Protein 6JZB (pdb70)

Organism: Streptococcus pneumoniae (NCBI:txid1313)

Sequence (251 aa):
SSRNPNAPRQGDDLQYRVNLTFEEAIFGTEKEVKYHREAGCRTCNGSGAKPGTSPVTCGRCHGAGVINVDTQTPLGMMRRQVTCDVCHGRGKEIKYPCTTCHGTGHEKQAHSVHVKIPAGVETGQQIRLAGQGEAGFNGGPYGDLYVVVSVEASDKFEREGTTIFYNLNLNFVQAALGDTVDIPTVHGDVELVIPEGTQTGKKFRLRSKGAPSLRGGAVGDQYVTVNVVTPTGLNDRQKVALKEFAAAGDL

Structure (mmCIF, N/CA/C/O backbone):
data_6JZB
#
_entry.id   6JZB
#
_cell.length_a   47.584
_cell.length_b   104.242
_cell.length_c   234.622
_cell.angle_alpha   90.00
_cell.angle_beta   90.00
_cell.angle_gamma   90.00
#
_symmetry.space_group_name_H-M   'I 21 21 21'
#
loop_
_entity.id
_entity.type
_entity.pdbx_description
1 polymer 'Chaperone protein DnaJ'
2 non-polymer 'ZINC ION'
#
loop_
_atom_site.group_PDB
_atom_site.id
_atom_site.type_symbol
_atom_site.label_atom_id
_atom_site.label_alt_id
_atom_site.label_comp_id
_atom_site.label_asym_id
_atom_site.label_entity_id
_atom_site.label_seq_id
_atom_site.pdbx_PDB_ins_code
_atom_site.Cartn_x
_atom_site.Cartn_y
_atom_site.Cartn_z
_atom_site.occupancy
_atom_site.B_iso_or_equiv
_atom_site.auth_seq_id
_atom_site.auth_comp_id
_atom_site.auth_asym_id
_atom_site.auth_atom_id
_atom_site.pdbx_PDB_model_num
ATOM 1 N N . SER A 1 115 ? 36.749 54.335 -58.847 1.00 112.98 108 SER A N 1
ATOM 2 C CA . SER A 1 115 ? 37.707 54.842 -59.826 1.00 116.72 108 SER A CA 1
ATOM 3 C C . SER A 1 115 ? 37.981 53.854 -61.000 1.00 118.61 108 SER A C 1
ATOM 4 O O . SER A 1 115 ? 39.095 53.823 -61.545 1.00 117.95 108 SER A O 1
ATOM 7 N N . SER A 1 116 ? 36.969 53.069 -61.392 1.00 113.32 109 SER A N 1
ATOM 8 C CA . SER A 1 116 ? 37.131 52.036 -62.413 1.00 114.80 109 SER A CA 1
ATOM 9 C C . SER A 1 116 ? 35.819 51.823 -63.148 1.00 116.16 109 SER A C 1
ATOM 10 O O . SER A 1 116 ? 34.755 51.778 -62.525 1.00 115.23 109 SER A O 1
ATOM 13 N N . ARG A 1 117 ? 35.911 51.631 -64.471 1.00 114.10 110 ARG A N 1
ATOM 14 C CA . ARG A 1 117 ? 34.720 51.687 -65.315 1.00 115.07 110 ARG A CA 1
ATOM 15 C C . ARG A 1 117 ? 33.897 50.401 -65.270 1.00 117.62 110 ARG A C 1
ATOM 16 O O . ARG A 1 117 ? 32.680 50.448 -65.484 1.00 115.80 110 ARG A O 1
ATOM 24 N N . ASN A 1 118 ? 34.533 49.262 -64.982 1.00 118.03 111 ASN A N 1
ATOM 25 C CA . ASN A 1 118 ? 33.874 47.962 -64.947 1.00 120.44 111 ASN A CA 1
ATOM 26 C C . ASN A 1 118 ? 32.846 47.925 -63.817 1.00 123.49 111 ASN A C 1
ATOM 27 O O . ASN A 1 118 ? 33.227 47.774 -62.648 1.00 123.05 111 ASN A O 1
ATOM 32 N N . PRO A 1 119 ? 31.543 48.062 -64.103 1.00 124.75 112 PRO A N 1
ATOM 33 C CA . PRO A 1 119 ? 30.558 48.105 -63.002 1.00 128.21 112 PRO A CA 1
ATOM 34 C C . PRO A 1 119 ? 30.624 46.916 -62.048 1.00 127.12 112 PRO A C 1
ATOM 35 O O . PRO A 1 119 ? 30.337 47.089 -60.854 1.00 128.16 112 PRO A O 1
ATOM 39 N N . ASN A 1 120 ? 30.976 45.716 -62.524 1.00 124.29 113 ASN A N 1
ATOM 40 C CA . ASN A 1 120 ? 31.129 44.554 -61.652 1.00 122.72 113 ASN A CA 1
ATOM 41 C C . ASN A 1 120 ? 32.593 44.292 -61.289 1.00 122.43 113 ASN A C 1
ATOM 42 O O . ASN A 1 120 ? 32.991 43.138 -61.074 1.00 120.07 113 ASN A O 1
ATOM 47 N N . ALA A 1 121 ? 33.401 45.354 -61.204 1.00 121.44 114 ALA A N 1
ATOM 48 C CA . ALA A 1 121 ? 34.751 45.257 -60.669 1.00 117.57 114 ALA A CA 1
ATOM 49 C C . ALA A 1 121 ? 34.725 44.977 -59.166 1.00 111.64 114 ALA A C 1
ATOM 50 O O . ALA A 1 121 ? 33.759 45.311 -58.474 1.00 108.71 114 ALA A O 1
ATOM 52 N N . PRO A 1 122 ? 35.786 44.375 -58.641 1.00 107.86 115 PRO A N 1
ATOM 53 C CA . PRO A 1 122 ? 35.863 44.120 -57.205 1.00 110.71 115 PRO A CA 1
ATOM 54 C C . PRO A 1 122 ? 36.130 45.399 -56.417 1.00 111.10 115 PRO A C 1
ATOM 55 O O . PRO A 1 122 ? 36.815 46.320 -56.871 1.00 112.50 115 PRO A O 1
ATOM 59 N N . ARG A 1 123 ? 35.562 45.440 -55.217 1.00 106.25 116 ARG A N 1
ATOM 60 C CA . ARG A 1 123 ? 35.520 46.650 -54.413 1.00 105.46 116 ARG A CA 1
ATOM 61 C C . ARG A 1 123 ? 35.471 46.242 -52.945 1.00 102.36 116 ARG A C 1
ATOM 62 O O . ARG A 1 123 ? 34.800 45.267 -52.589 1.00 97.66 116 ARG A O 1
ATOM 70 N N . GLN A 1 124 ? 36.182 46.991 -52.098 1.00 101.01 117 GLN A N 1
ATOM 71 C CA . GLN A 1 124 ? 36.317 46.618 -50.700 1.00 97.23 117 GLN A CA 1
ATOM 72 C C . GLN A 1 124 ? 35.033 46.932 -49.938 1.00 91.91 117 GLN A C 1
ATOM 73 O O . GLN A 1 124 ? 34.272 47.841 -50.289 1.00 89.34 117 GLN A O 1
ATOM 79 N N . GLY A 1 125 ? 34.762 46.109 -48.928 1.00 90.34 118 GLY A N 1
ATOM 80 C CA . GLY A 1 125 ? 33.625 46.348 -48.057 1.00 94.08 118 GLY A CA 1
ATOM 81 C C . GLY A 1 125 ? 33.777 47.581 -47.172 1.00 89.50 118 GLY A C 1
ATOM 82 O O . GLY A 1 125 ? 34.863 48.141 -46.993 1.00 89.05 118 GLY A O 1
ATOM 83 N N . ASP A 1 126 ? 32.638 48.014 -46.629 1.00 86.50 119 ASP A N 1
ATOM 84 C CA . ASP A 1 126 ? 32.600 49.145 -45.703 1.00 91.85 119 ASP A CA 1
ATOM 85 C C . ASP A 1 126 ? 33.472 48.871 -44.463 1.00 90.97 119 ASP A C 1
ATOM 86 O O . ASP A 1 126 ? 33.597 47.737 -43.988 1.00 86.90 119 ASP A O 1
ATOM 91 N N . ASP A 1 127 ? 34.092 49.925 -43.935 1.00 91.31 120 ASP A N 1
ATOM 92 C CA . ASP A 1 127 ? 34.790 49.817 -42.662 1.00 87.70 120 ASP A CA 1
ATOM 93 C C . ASP A 1 127 ? 33.765 49.880 -41.507 1.00 83.74 120 ASP A C 1
ATOM 94 O O . ASP A 1 127 ? 32.612 50.289 -41.689 1.00 77.38 120 ASP A O 1
ATOM 99 N N . LEU A 1 128 ? 34.167 49.415 -40.319 1.00 84.66 121 LEU A N 1
ATOM 100 C CA . LEU A 1 128 ? 33.319 49.592 -39.134 1.00 87.94 121 LEU A CA 1
ATOM 101 C C . LEU A 1 128 ? 34.073 50.282 -37.984 1.00 81.13 121 LEU A C 1
ATOM 102 O O . LEU A 1 128 ? 35.310 50.218 -37.871 1.00 71.13 121 LEU A O 1
ATOM 107 N N . GLN A 1 129 ? 33.292 50.948 -37.131 1.00 84.12 122 GLN A N 1
ATOM 108 C CA . GLN A 1 129 ? 33.786 51.609 -35.919 1.00 86.28 122 GLN A CA 1
ATOM 109 C C . GLN A 1 129 ? 33.082 51.098 -34.668 1.00 86.22 122 GLN A C 1
ATOM 110 O O . GLN A 1 129 ? 31.843 51.161 -34.580 1.00 84.88 122 GLN A O 1
ATOM 116 N N . TYR A 1 130 ? 33.884 50.649 -33.686 1.00 83.25 123 TYR A N 1
ATOM 117 C CA . TYR A 1 130 ? 33.418 50.366 -32.317 1.00 85.01 123 TYR A CA 1
ATOM 118 C C . TYR A 1 130 ? 34.107 51.308 -31.332 1.00 80.90 123 TYR A C 1
ATOM 119 O O . TYR A 1 130 ? 35.351 51.356 -31.286 1.00 74.69 123 TYR A O 1
ATOM 128 N N . ARG A 1 131 ? 33.297 52.045 -30.551 1.00 81.19 124 ARG A N 1
ATOM 129 C CA . ARG A 1 131 ? 33.763 52.826 -29.388 1.00 83.05 124 ARG A CA 1
ATOM 130 C C . ARG A 1 131 ? 33.717 51.930 -28.157 1.00 80.12 124 ARG A C 1
ATOM 131 O O . ARG A 1 131 ? 32.637 51.551 -27.681 1.00 81.00 124 ARG A O 1
ATOM 139 N N . VAL A 1 132 ? 34.886 51.598 -27.643 1.00 74.49 125 VAL A N 1
ATOM 140 C CA . VAL A 1 132 ? 35.011 50.726 -26.473 1.00 83.92 125 VAL A CA 1
ATOM 141 C C . VAL A 1 132 ? 35.335 51.542 -25.201 1.00 75.95 125 VAL A C 1
ATOM 142 O O . VAL A 1 132 ? 36.310 52.306 -25.175 1.00 70.69 125 VAL A O 1
ATOM 146 N N . ASN A 1 133 ? 34.510 51.389 -24.151 1.00 76.32 126 ASN A N 1
ATOM 147 C CA . ASN A 1 133 ? 34.666 52.145 -22.903 1.00 78.55 126 ASN A CA 1
ATOM 148 C C . ASN A 1 133 ? 35.662 51.475 -21.968 1.00 74.25 126 ASN A C 1
ATOM 149 O O . ASN A 1 133 ? 35.485 50.312 -21.608 1.00 73.81 126 ASN A O 1
ATOM 154 N N . LEU A 1 134 ? 36.688 52.215 -21.558 1.00 70.85 127 LEU A N 1
ATOM 155 C CA . LEU A 1 134 ? 37.667 51.719 -20.597 1.00 73.43 127 LEU A CA 1
ATOM 156 C C . LEU A 1 134 ? 37.633 52.476 -19.268 1.00 70.76 127 LEU A C 1
ATOM 157 O O . LEU A 1 134 ? 37.306 53.666 -19.194 1.00 69.98 127 LEU A O 1
ATOM 162 N N . THR A 1 135 ? 38.012 51.782 -18.212 1.00 75.60 128 THR A N 1
ATOM 163 C CA . THR A 1 135 ? 38.298 52.496 -16.980 1.00 74.00 128 THR A CA 1
ATOM 164 C C . THR A 1 135 ? 39.649 53.189 -17.082 1.00 72.39 128 THR A C 1
ATOM 165 O O . THR A 1 135 ? 40.491 52.857 -17.940 1.00 71.59 128 THR A O 1
ATOM 169 N N . PHE A 1 136 ? 39.835 54.164 -16.176 1.00 70.41 129 PHE A N 1
ATOM 170 C CA . PHE A 1 136 ? 41.080 54.924 -16.109 1.00 69.38 129 PHE A CA 1
ATOM 171 C C . PHE A 1 136 ? 42.278 53.994 -16.134 1.00 70.41 129 PHE A C 1
ATOM 172 O O . PHE A 1 136 ? 43.236 54.205 -16.886 1.00 67.69 129 PHE A O 1
ATOM 180 N N . GLU A 1 137 ? 42.207 52.923 -15.355 1.00 69.40 130 GLU A N 1
ATOM 181 C CA . GLU A 1 137 ? 43.355 52.048 -15.217 1.00 74.91 130 GLU A CA 1
ATOM 182 C C . GLU A 1 137 ? 43.475 51.079 -16.391 1.00 73.85 130 GLU A C 1
ATOM 183 O O . GLU A 1 137 ? 44.580 50.844 -16.907 1.00 72.24 130 GLU A O 1
ATOM 189 N N . GLU A 1 138 ? 42.355 50.516 -16.832 1.00 73.95 131 GLU A N 1
ATOM 190 C CA . GLU A 1 138 ? 42.385 49.670 -18.013 1.00 74.07 131 GLU A CA 1
ATOM 191 C C . GLU A 1 138 ? 43.190 50.325 -19.109 1.00 74.67 131 GLU A C 1
ATOM 192 O O . GLU A 1 138 ? 44.032 49.685 -19.749 1.00 69.83 131 GLU A O 1
ATOM 198 N N . ALA A 1 139 ? 42.972 51.621 -19.308 1.00 74.80 132 ALA A N 1
ATOM 199 C CA . ALA A 1 139 ? 43.739 52.338 -20.318 1.00 74.59 132 ALA A CA 1
ATOM 200 C C . ALA A 1 139 ? 45.205 52.437 -19.922 1.00 76.42 132 ALA A C 1
ATOM 201 O O . ALA A 1 139 ? 46.086 52.244 -20.784 1.00 75.91 132 ALA A O 1
ATOM 203 N N . ILE A 1 140 ? 45.491 52.725 -18.625 1.00 68.29 133 ILE A N 1
ATOM 204 C CA . ILE A 1 140 ? 46.890 52.870 -18.206 1.00 73.37 133 ILE A CA 1
ATOM 205 C C . ILE A 1 140 ? 47.636 51.591 -18.523 1.00 73.20 133 ILE A C 1
ATOM 206 O O . ILE A 1 140 ? 48.728 51.609 -19.097 1.00 67.56 133 ILE A O 1
ATOM 211 N N . PHE A 1 141 ? 47.079 50.463 -18.098 1.00 72.53 134 PHE A N 1
ATOM 212 C CA . PHE A 1 141 ? 47.706 49.184 -18.350 1.00 75.33 134 PHE A CA 1
ATOM 213 C C . PHE A 1 141 ? 47.215 48.614 -19.685 1.00 85.67 134 PHE A C 1
ATOM 214 O O . PHE A 1 141 ? 46.479 49.248 -20.464 1.00 86.80 134 PHE A O 1
ATOM 222 N N . GLY A 1 142 ? 47.633 47.400 -19.972 1.00 86.20 135 GLY A N 1
ATOM 223 C CA . GLY A 1 142 ? 47.039 46.697 -21.079 1.00 91.31 135 GLY A CA 1
ATOM 224 C C . GLY A 1 142 ? 45.642 46.246 -20.704 1.00 87.00 135 GLY A C 1
ATOM 225 O O . GLY A 1 142 ? 45.127 46.534 -19.622 1.00 84.28 135 GLY A O 1
ATOM 226 N N . THR A 1 143 ? 45.014 45.553 -21.656 1.00 86.60 136 THR A N 1
ATOM 227 C CA . THR A 1 143 ? 43.789 44.808 -21.415 1.00 86.28 136 THR A CA 1
ATOM 228 C C . THR A 1 143 ? 43.366 44.109 -22.704 1.00 89.72 136 THR A C 1
ATOM 229 O O . THR A 1 143 ? 44.041 44.225 -23.735 1.00 89.3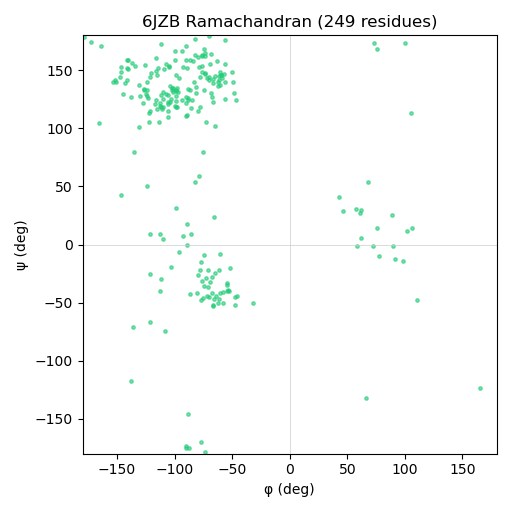1 136 THR A O 1
ATOM 233 N N . GLU A 1 144 ? 42.268 43.360 -22.644 1.00 85.97 137 GLU A N 1
ATOM 234 C CA . GLU A 1 144 ? 41.784 42.615 -23.790 1.00 89.91 137 GLU A CA 1
ATOM 235 C C . GLU A 1 144 ? 40.276 42.581 -23.696 1.00 91.45 137 GLU A C 1
ATOM 236 O O . GLU A 1 144 ? 39.736 42.518 -22.584 1.00 84.04 137 GLU A O 1
ATOM 242 N N . LYS A 1 145 ? 39.601 42.651 -24.857 1.00 89.08 138 LYS A N 1
ATOM 243 C CA . LYS A 1 145 ? 38.156 42.482 -24.884 1.00 91.95 138 LYS A CA 1
ATOM 244 C C . LYS A 1 145 ? 37.733 41.663 -26.104 1.00 94.96 138 LYS A C 1
ATOM 245 O O . LYS A 1 145 ? 38.423 41.616 -27.133 1.00 94.93 138 LYS A O 1
ATOM 251 N N . GLU A 1 146 ? 36.611 40.959 -25.929 1.00 95.83 139 GLU A N 1
ATOM 252 C CA . GLU A 1 146 ? 35.853 40.362 -27.015 1.00 94.88 139 GLU A CA 1
ATOM 253 C C . GLU A 1 146 ? 34.726 41.325 -27.346 1.00 96.90 139 GLU A C 1
ATOM 254 O O . GLU A 1 146 ? 33.997 41.790 -26.462 1.00 95.10 139 GLU A O 1
ATOM 260 N N . VAL A 1 147 ? 34.584 41.609 -28.621 1.00 98.63 140 VAL A N 1
ATOM 261 C CA . VAL A 1 147 ? 33.617 42.570 -29.103 1.00 94.83 140 VAL A CA 1
ATOM 262 C C . VAL A 1 147 ? 32.584 41.792 -29.896 1.00 92.09 140 VAL A C 1
ATOM 263 O O . VAL A 1 147 ? 32.928 41.135 -30.882 1.00 90.72 140 VAL A O 1
ATOM 267 N N . LYS A 1 148 ? 31.336 41.846 -29.462 1.00 92.47 141 LYS A N 1
ATOM 268 C CA . LYS A 1 148 ? 30.249 41.175 -30.153 1.00 92.28 141 LYS A CA 1
ATOM 269 C C . LYS A 1 148 ? 29.495 42.217 -30.965 1.00 90.89 141 LYS A C 1
ATOM 270 O O . LYS A 1 148 ? 29.230 43.314 -30.464 1.00 93.23 141 LYS A O 1
ATOM 276 N N . TYR A 1 149 ? 29.188 41.884 -32.222 1.00 90.23 142 TYR A N 1
ATOM 277 C CA . TYR A 1 149 ? 28.365 42.736 -33.081 1.00 93.88 142 TYR A CA 1
ATOM 278 C C . TYR A 1 149 ? 27.863 41.952 -34.290 1.00 95.07 142 TYR A C 1
ATOM 279 O O . TYR A 1 149 ? 28.327 40.846 -34.588 1.00 92.02 142 TYR A O 1
ATOM 288 N N . HIS A 1 150 ? 26.951 42.600 -35.024 1.00 97.93 143 HIS A N 1
ATOM 289 C CA . HIS A 1 150 ? 26.392 42.101 -36.285 1.00 99.52 143 HIS A CA 1
ATOM 290 C C . HIS A 1 150 ? 26.974 42.858 -37.479 1.00 97.38 143 HIS A C 1
ATOM 291 O O . HIS A 1 150 ? 26.632 44.024 -37.708 1.00 102.47 143 HIS A O 1
ATOM 298 N N . ARG A 1 151 ? 27.808 42.184 -38.261 1.00 93.69 144 ARG A N 1
ATOM 299 C CA . ARG A 1 151 ? 28.268 42.700 -39.544 1.00 93.17 144 ARG A CA 1
ATOM 300 C C . ARG A 1 151 ? 27.484 42.083 -40.708 1.00 102.79 144 ARG A C 1
ATOM 301 O O . ARG A 1 151 ? 26.768 41.084 -40.569 1.00 102.05 144 ARG A O 1
ATOM 309 N N . GLU A 1 152 ? 27.646 42.689 -41.881 1.00 100.79 145 GLU A N 1
ATOM 310 C CA . GLU A 1 152 ? 27.238 42.061 -43.127 1.00 96.44 145 GLU A CA 1
ATOM 311 C C . GLU A 1 152 ? 28.442 41.279 -43.637 1.00 96.19 145 GLU A C 1
ATOM 312 O O . GLU A 1 152 ? 29.518 41.854 -43.826 1.00 93.42 145 GLU A O 1
ATOM 318 N N . ALA A 1 153 ? 28.282 39.967 -43.830 1.00 98.50 146 ALA A N 1
ATOM 319 C CA . ALA A 1 153 ? 29.437 39.111 -44.053 1.00 99.06 146 ALA A CA 1
ATOM 320 C C . ALA A 1 153 ? 29.449 38.326 -45.359 1.00 101.17 146 ALA A C 1
ATOM 321 O O . ALA A 1 153 ? 30.535 37.936 -45.809 1.00 101.41 146 ALA A O 1
ATOM 323 N N . GLY A 1 154 ? 28.314 38.028 -45.959 1.00 99.12 147 GLY A N 1
ATOM 324 C CA . GLY A 1 154 ? 28.421 37.171 -47.129 1.00 104.22 147 GLY A CA 1
ATOM 325 C C . GLY A 1 154 ? 27.977 35.740 -46.929 1.00 104.76 147 GLY A C 1
ATOM 326 O O . GLY A 1 154 ? 28.791 34.879 -46.573 1.00 101.06 147 GLY A O 1
ATOM 327 N N . CYS A 1 155 ? 26.883 35.375 -47.592 1.00 107.77 148 CYS A N 1
ATOM 328 C CA . CYS A 1 155 ? 26.060 34.256 -47.131 1.00 104.12 148 CYS A CA 1
ATOM 329 C C . CYS A 1 155 ? 26.858 32.962 -47.003 1.00 103.07 148 CYS A C 1
ATOM 330 O O . CYS A 1 155 ? 27.511 32.529 -47.951 1.00 102.71 148 CYS A O 1
ATOM 333 N N . ARG A 1 156 ? 26.822 32.339 -45.821 1.00 108.26 149 ARG A N 1
ATOM 334 C CA . ARG A 1 156 ? 27.304 30.968 -45.762 1.00 109.63 149 ARG A CA 1
ATOM 335 C C . ARG A 1 156 ? 26.244 30.026 -46.319 1.00 104.83 149 ARG A C 1
ATOM 336 O O . ARG A 1 156 ? 26.581 28.938 -46.803 1.00 97.94 149 ARG A O 1
ATOM 344 N N . THR A 1 157 ? 24.983 30.476 -46.325 1.00 103.03 150 THR A N 1
ATOM 345 C CA . THR A 1 157 ? 23.884 29.632 -46.769 1.00 104.68 150 THR A CA 1
ATOM 346 C C . THR A 1 157 ? 23.946 29.431 -48.277 1.00 110.15 150 THR A C 1
ATOM 347 O O . THR A 1 157 ? 23.492 28.394 -48.773 1.00 111.45 150 THR A O 1
ATOM 351 N N . CYS A 1 158 ? 24.356 30.470 -49.024 1.00 110.89 151 CYS A N 1
ATOM 352 C CA . CYS A 1 158 ? 24.565 30.409 -50.472 1.00 103.95 151 CYS A CA 1
ATOM 353 C C . CYS A 1 158 ? 26.017 30.487 -50.976 1.00 103.37 151 CYS A C 1
ATOM 354 O O . CYS A 1 158 ? 26.200 30.587 -52.189 1.00 105.65 151 CYS A O 1
ATOM 357 N N . ASN A 1 159 ? 27.049 30.516 -50.116 1.00 106.18 152 ASN A N 1
ATOM 358 C CA . ASN A 1 159 ? 28.424 30.651 -50.562 1.00 104.43 152 ASN A CA 1
ATOM 359 C C . ASN A 1 159 ? 28.750 31.931 -51.333 1.00 107.85 152 ASN A C 1
ATOM 360 O O . ASN A 1 159 ? 29.682 31.971 -52.130 1.00 104.29 152 ASN A O 1
ATOM 365 N N . GLY A 1 160 ? 27.999 32.984 -51.061 1.00 105.04 153 GLY A N 1
ATOM 366 C CA . GLY A 1 160 ? 28.226 34.275 -51.670 1.00 104.26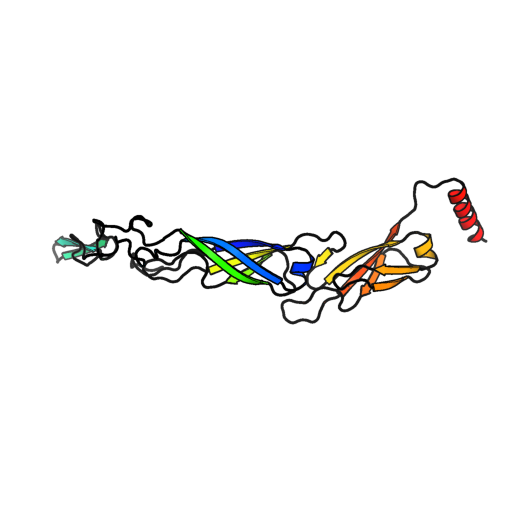 153 GLY A CA 1
ATOM 367 C C . GLY A 1 160 ? 27.523 34.655 -52.949 1.00 107.80 153 GLY A C 1
ATOM 368 O O . GLY A 1 160 ? 27.499 35.822 -53.306 1.00 110.77 153 GLY A O 1
ATOM 369 N N . SER A 1 161 ? 26.907 33.698 -53.613 1.00 110.99 154 SER A N 1
ATOM 370 C CA . SER A 1 161 ? 26.156 33.964 -54.835 1.00 104.63 154 SER A CA 1
ATOM 371 C C . SER A 1 161 ? 24.740 33.809 -54.377 1.00 106.49 154 SER A C 1
ATOM 372 O O . SER A 1 161 ? 24.396 32.772 -53.824 1.00 113.74 154 SER A O 1
ATOM 375 N N . GLY A 1 162 ? 23.881 34.774 -54.664 1.00 99.53 155 GLY A N 1
ATOM 376 C CA . GLY A 1 162 ? 22.549 34.700 -54.103 1.00 109.02 155 GLY A CA 1
ATOM 377 C C . GLY A 1 162 ? 21.612 33.762 -54.795 1.00 114.27 155 GLY A C 1
ATOM 378 O O . GLY A 1 162 ? 20.534 34.151 -55.190 1.00 121.58 155 GLY A O 1
ATOM 379 N N . ALA A 1 163 ? 21.982 32.491 -54.850 1.00 119.03 156 ALA A N 1
ATOM 380 C CA . ALA A 1 163 ? 21.132 31.512 -55.500 1.00 129.12 156 ALA A CA 1
ATOM 381 C C . ALA A 1 163 ? 20.813 30.333 -54.619 1.00 125.09 156 ALA A C 1
ATOM 382 O O . ALA A 1 163 ? 21.697 29.759 -54.020 1.00 118.10 156 ALA A O 1
ATOM 384 N N . LYS A 1 164 ? 19.552 29.946 -54.571 1.00 127.56 157 LYS A N 1
ATOM 385 C CA . LYS A 1 164 ? 19.163 28.814 -53.735 1.00 123.97 157 LYS A CA 1
ATOM 386 C C . LYS A 1 164 ? 20.123 27.679 -53.970 1.00 122.24 157 LYS A C 1
ATOM 387 O O . LYS A 1 164 ? 20.314 27.255 -55.096 1.00 126.70 157 LYS A O 1
ATOM 393 N N . PRO A 1 165 ? 20.741 27.180 -52.914 1.00 120.09 158 PRO A N 1
ATOM 394 C CA . PRO A 1 165 ? 21.739 26.137 -53.157 1.00 119.62 158 PRO A CA 1
ATOM 395 C C . PRO A 1 165 ? 21.145 25.067 -54.046 1.00 119.16 158 PRO A C 1
ATOM 396 O O . PRO A 1 165 ? 19.939 24.806 -54.012 1.00 118.27 158 PRO A O 1
ATOM 400 N N . GLY A 1 166 ? 22.000 24.462 -54.857 1.00 121.86 159 GLY A N 1
ATOM 401 C CA . GLY A 1 166 ? 21.499 23.598 -55.900 1.00 125.40 159 GLY A CA 1
ATOM 402 C C . GLY A 1 166 ? 20.831 24.302 -57.068 1.00 129.98 159 GLY A C 1
ATOM 403 O O . GLY A 1 166 ? 20.374 23.621 -57.987 1.00 134.08 159 GLY A O 1
ATOM 404 N N . THR A 1 167 ? 20.725 25.625 -57.062 1.00 130.42 160 THR A N 1
ATOM 405 C CA . THR A 1 167 ? 20.582 26.381 -58.299 1.00 138.68 160 THR A CA 1
ATOM 406 C C . THR A 1 167 ? 21.862 27.197 -58.527 1.00 146.42 160 THR A C 1
ATOM 407 O O . THR A 1 167 ? 22.763 27.201 -57.681 1.00 137.50 160 THR A O 1
ATOM 411 N N . SER A 1 168 ? 21.969 27.841 -59.699 1.00 157.81 161 SER A N 1
ATOM 412 C CA . SER A 1 168 ? 23.197 28.510 -60.161 1.00 155.24 161 SER A CA 1
ATOM 413 C C . SER A 1 168 ? 22.955 29.799 -60.931 1.00 168.36 161 SER A C 1
ATOM 414 O O . SER A 1 168 ? 22.144 29.800 -61.859 1.00 176.65 161 SER A O 1
ATOM 417 N N . PRO A 1 169 ? 23.754 30.848 -60.695 1.00 165.92 162 PRO A N 1
ATOM 418 C CA . PRO A 1 169 ? 23.808 31.942 -61.672 1.00 164.43 162 PRO A CA 1
ATOM 419 C C . PRO A 1 169 ? 24.018 31.381 -63.062 1.00 159.95 162 PRO A C 1
ATOM 420 O O . PRO A 1 169 ? 24.714 30.384 -63.255 1.00 155.22 162 PRO A O 1
ATOM 424 N N . VAL A 1 170 ? 23.325 31.977 -64.027 1.00 158.14 163 VAL A N 1
ATOM 425 C CA . VAL A 1 170 ? 23.361 31.495 -65.403 1.00 148.75 163 VAL A CA 1
ATOM 426 C C . VAL A 1 170 ? 23.540 32.669 -66.348 1.00 143.21 163 VAL A C 1
ATOM 427 O O . VAL A 1 170 ? 23.147 33.799 -66.042 1.00 141.72 163 VAL A O 1
ATOM 431 N N . THR A 1 171 ? 24.127 32.378 -67.513 1.00 138.24 164 THR A N 1
ATOM 432 C CA . THR A 1 171 ? 24.382 33.403 -68.516 1.00 134.59 164 THR A CA 1
ATOM 433 C C . THR A 1 171 ? 23.101 34.130 -68.907 1.00 133.38 164 THR A C 1
ATOM 434 O O . THR A 1 171 ? 22.039 33.525 -69.095 1.00 131.38 164 THR A O 1
ATOM 438 N N . CYS A 1 172 ? 23.243 35.443 -69.070 1.00 131.04 165 CYS A N 1
ATOM 439 C CA . CYS A 1 172 ? 22.119 36.360 -69.188 1.00 133.40 165 CYS A CA 1
ATOM 440 C C . CYS A 1 172 ? 21.316 36.142 -70.475 1.00 134.55 165 CYS A C 1
ATOM 441 O O . CYS A 1 172 ? 21.877 35.894 -71.548 1.00 130.80 165 CYS A O 1
ATOM 444 N N . GLY A 1 173 ? 19.988 36.281 -70.364 1.00 136.06 166 GLY A N 1
ATOM 445 C CA . GLY A 1 173 ? 19.064 35.913 -71.417 1.00 135.60 166 GLY A CA 1
ATOM 446 C C . GLY A 1 173 ? 18.846 37.096 -72.327 1.00 133.37 166 GLY A C 1
ATOM 447 O O . GLY A 1 173 ? 17.855 37.175 -73.059 1.00 131.04 166 GLY A O 1
ATOM 448 N N . ARG A 1 174 ? 19.765 38.051 -72.231 1.00 130.77 167 ARG A N 1
ATOM 449 C CA . ARG A 1 174 ? 19.813 39.176 -73.139 1.00 127.76 167 ARG A CA 1
ATOM 450 C C . ARG A 1 174 ? 21.256 39.404 -73.557 1.00 127.55 167 ARG A C 1
ATOM 451 O O . ARG A 1 174 ? 21.641 39.070 -74.679 1.00 134.26 167 ARG A O 1
ATOM 459 N N . CYS A 1 175 ? 22.069 39.894 -72.626 1.00 121.85 168 CYS A N 1
ATOM 460 C CA . CYS A 1 175 ? 23.467 40.169 -72.912 1.00 122.78 168 CYS A CA 1
ATOM 461 C C . CYS A 1 175 ? 24.225 38.923 -73.334 1.00 126.46 168 CYS A C 1
ATOM 462 O O . CYS A 1 175 ? 25.387 39.039 -73.731 1.00 125.23 168 CYS A O 1
ATOM 465 N N . HIS A 1 176 ? 23.608 37.740 -73.245 1.00 129.65 169 HIS A N 1
ATOM 466 C CA . HIS A 1 176 ? 24.214 36.483 -73.713 1.00 132.37 169 HIS A CA 1
ATOM 467 C C . HIS A 1 176 ? 25.560 36.199 -73.041 1.00 132.09 169 HIS A C 1
ATOM 468 O O . HIS A 1 176 ? 26.449 35.586 -73.643 1.00 133.28 169 HIS A O 1
ATOM 475 N N . GLY A 1 177 ? 25.736 36.643 -71.800 1.00 128.17 170 GLY A N 1
ATOM 476 C CA . GLY A 1 177 ? 27.021 36.535 -71.145 1.00 126.23 170 GLY A CA 1
ATOM 477 C C . GLY A 1 177 ? 27.945 37.710 -71.371 1.00 125.80 170 GLY A C 1
ATOM 478 O O . GLY A 1 177 ? 29.168 37.550 -71.288 1.00 124.79 170 GLY A O 1
ATOM 479 N N . ALA A 1 178 ? 27.402 38.892 -71.661 1.00 125.24 171 ALA A N 1
ATOM 480 C CA . ALA A 1 178 ? 28.213 40.076 -71.919 1.00 121.91 171 ALA A CA 1
ATOM 481 C C . ALA A 1 178 ? 28.100 41.143 -70.846 1.00 123.21 171 ALA A C 1
ATOM 482 O O . ALA A 1 178 ? 29.064 41.873 -70.613 1.00 121.67 171 ALA A O 1
ATOM 484 N N . GLY A 1 179 ? 26.953 41.236 -70.175 1.00 125.42 172 GLY A N 1
ATOM 485 C CA . GLY A 1 179 ? 26.682 42.319 -69.257 1.00 121.30 172 GLY A CA 1
ATOM 486 C C . GLY A 1 179 ? 26.301 43.609 -69.935 1.00 118.36 172 GLY A C 1
ATOM 487 O O . GLY A 1 179 ? 25.846 44.547 -69.256 1.00 116.23 172 GLY A O 1
ATOM 488 N N . VAL A 1 180 ? 26.448 43.680 -71.257 1.00 119.42 173 VAL A N 1
ATOM 489 C CA . VAL A 1 180 ? 26.292 44.924 -71.991 1.00 114.50 173 VAL A CA 1
ATOM 490 C C . VAL A 1 180 ? 25.587 44.669 -73.314 1.00 112.25 173 VAL A C 1
ATOM 491 O O . VAL A 1 180 ? 25.658 43.579 -73.893 1.00 113.80 173 VAL A O 1
ATOM 495 N N . ILE A 1 181 ? 24.888 45.692 -73.781 1.00 108.04 174 ILE A N 1
ATOM 496 C CA . ILE A 1 181 ? 24.195 45.652 -75.057 1.00 105.59 174 ILE A CA 1
ATOM 497 C C . ILE A 1 181 ? 24.898 46.609 -76.022 1.00 105.71 174 ILE A C 1
ATOM 498 O O . ILE A 1 181 ? 24.957 47.826 -75.788 1.00 102.94 174 ILE A O 1
ATOM 503 N N . ASN A 1 182 ? 25.428 46.053 -77.111 1.00 107.50 175 ASN A N 1
ATOM 504 C CA . ASN A 1 182 ? 25.984 46.866 -78.177 1.00 102.37 175 ASN A CA 1
ATOM 505 C C . ASN A 1 182 ? 24.854 47.642 -78.836 1.00 101.14 175 ASN A C 1
ATOM 506 O O . ASN A 1 182 ? 23.756 47.111 -79.034 1.00 101.79 175 ASN A O 1
ATOM 511 N N . VAL A 1 183 ? 25.116 48.910 -79.154 1.00 98.62 176 VAL A N 1
ATOM 512 C CA . VAL A 1 183 ? 24.094 49.814 -79.680 1.00 101.29 176 VAL A CA 1
ATOM 513 C C . VAL A 1 183 ? 24.641 50.508 -80.922 1.00 103.35 176 VAL A C 1
ATOM 514 O O . VAL A 1 183 ? 25.369 51.513 -80.827 1.00 99.79 176 VAL A O 1
ATOM 518 N N . ASP A 1 184 ? 24.230 50.009 -82.087 1.00 101.36 177 ASP A N 1
ATOM 519 C CA . ASP A 1 184 ? 24.910 50.239 -83.350 1.00 99.87 177 ASP A CA 1
ATOM 520 C C . ASP A 1 184 ? 24.046 51.112 -84.249 1.00 101.28 177 ASP A C 1
ATOM 521 O O . ASP A 1 184 ? 22.867 50.816 -84.467 1.00 102.65 177 ASP A O 1
ATOM 526 N N . THR A 1 185 ? 24.631 52.178 -84.774 1.00 101.16 178 THR A N 1
ATOM 527 C CA . THR A 1 185 ? 23.891 53.151 -85.562 1.00 100.86 178 THR A CA 1
ATOM 528 C C . THR A 1 185 ? 24.625 53.418 -86.878 1.00 105.82 178 THR A C 1
ATOM 529 O O . THR A 1 185 ? 25.826 53.730 -86.887 1.00 102.84 178 THR A O 1
ATOM 533 N N . GLN A 1 186 ? 23.899 53.294 -87.987 1.00 108.47 179 GLN A N 1
ATOM 534 C CA . GLN A 1 186 ? 24.484 53.395 -89.319 1.00 107.90 179 GLN A CA 1
ATOM 535 C C . GLN A 1 186 ? 24.739 54.855 -89.696 1.00 109.07 179 GLN A C 1
ATOM 536 O O . GLN A 1 186 ? 23.792 55.644 -89.791 1.00 107.56 179 GLN A O 1
ATOM 542 N N . THR A 1 187 ? 26.011 55.208 -89.933 1.00 109.42 180 THR A N 1
ATOM 543 C CA . THR A 1 187 ? 26.383 56.521 -90.467 1.00 110.27 180 THR A CA 1
ATOM 544 C C . THR A 1 187 ? 26.502 56.473 -91.986 1.00 113.03 180 THR A C 1
ATOM 545 O O . THR A 1 187 ? 26.543 55.403 -92.613 1.00 111.90 180 THR A O 1
ATOM 549 N N . PRO A 1 188 ? 26.564 57.643 -92.627 1.00 114.27 181 PRO A N 1
ATOM 550 C CA . PRO A 1 188 ? 27.079 57.689 -94.007 1.00 114.35 181 PRO A CA 1
ATOM 551 C C . PRO A 1 188 ? 28.393 56.925 -94.217 1.00 115.51 181 PRO A C 1
ATOM 552 O O . PRO A 1 188 ? 28.486 56.083 -95.127 1.00 112.86 181 PRO A O 1
ATOM 556 N N . LEU A 1 189 ? 29.412 57.197 -93.389 1.00 112.74 182 LEU A N 1
ATOM 557 C CA . LEU A 1 189 ? 30.758 56.656 -93.570 1.00 109.12 182 LEU A CA 1
ATOM 558 C C . LEU A 1 189 ? 30.995 55.313 -92.883 1.00 104.79 182 LEU A C 1
ATOM 559 O O . LEU A 1 189 ? 32.119 54.797 -92.963 1.00 95.95 182 LEU A O 1
ATOM 564 N N . GLY A 1 190 ? 30.005 54.747 -92.181 1.00 107.10 183 GLY A N 1
ATOM 565 C CA . GLY A 1 190 ? 30.258 53.538 -91.408 1.00 103.09 183 GLY A CA 1
ATOM 566 C C . GLY A 1 190 ? 29.230 53.117 -90.370 1.00 102.58 183 GLY A C 1
ATOM 567 O O . GLY A 1 190 ? 28.062 52.883 -90.698 1.00 105.63 183 GLY A O 1
ATOM 568 N N . MET A 1 191 ? 29.671 52.961 -89.119 1.00 98.50 184 MET A N 1
ATOM 569 C CA . MET A 1 191 ? 28.822 52.456 -88.042 1.00 99.52 184 MET A CA 1
ATOM 570 C C . MET A 1 191 ? 29.333 52.979 -86.708 1.00 95.18 184 MET A C 1
ATOM 571 O O . MET A 1 191 ? 30.546 53.028 -86.465 1.00 93.05 184 MET A O 1
ATOM 576 N N . MET A 1 192 ? 28.390 53.351 -85.847 1.00 99.81 185 MET A N 1
ATOM 577 C CA . MET A 1 192 ? 28.664 53.789 -84.484 1.00 94.53 185 MET A CA 1
ATOM 578 C C . MET A 1 192 ? 28.260 52.682 -83.530 1.00 92.60 185 MET A C 1
ATOM 579 O O . MET A 1 192 ? 27.149 52.159 -83.629 1.00 95.47 185 MET A O 1
ATOM 584 N N . ARG A 1 193 ? 29.160 52.307 -82.634 1.00 92.44 186 ARG A N 1
ATOM 585 C CA . ARG A 1 193 ? 28.863 51.314 -81.603 1.00 95.92 186 ARG A CA 1
ATOM 586 C C . ARG A 1 193 ? 28.942 51.977 -80.227 1.00 95.62 186 ARG A C 1
ATOM 587 O O . ARG A 1 193 ? 30.006 52.459 -79.816 1.00 90.09 186 ARG A O 1
ATOM 595 N N . ARG A 1 194 ? 27.807 52.018 -79.531 1.00 101.88 187 ARG A N 1
ATOM 596 C CA . ARG A 1 194 ? 27.733 52.461 -78.138 1.00 102.89 187 ARG A CA 1
ATOM 597 C C . ARG A 1 194 ? 27.434 51.250 -77.259 1.00 96.71 187 ARG A C 1
ATOM 598 O O . ARG A 1 194 ? 26.470 50.523 -77.514 1.00 98.24 187 ARG A O 1
ATOM 606 N N . GLN A 1 195 ? 28.276 51.013 -76.258 1.00 100.43 188 GLN A N 1
ATOM 607 C CA . GLN A 1 195 ? 27.988 50.022 -75.219 1.00 105.33 188 GLN A CA 1
ATOM 608 C C . GLN A 1 195 ? 27.203 50.698 -74.104 1.00 102.85 188 GLN A C 1
ATOM 609 O O . GLN A 1 195 ? 27.610 51.756 -73.618 1.00 101.55 188 GLN A O 1
ATOM 615 N N . VAL A 1 196 ? 26.049 50.124 -73.758 1.00 105.49 189 VAL A N 1
ATOM 616 C CA . VAL A 1 196 ? 25.276 50.519 -72.580 1.00 111.14 189 VAL A CA 1
ATOM 617 C C . VAL A 1 196 ? 25.012 49.269 -71.748 1.00 114.76 189 VAL A C 1
ATOM 618 O O . VAL A 1 196 ? 24.606 48.233 -72.290 1.00 111.94 189 VAL A O 1
ATOM 622 N N . THR A 1 197 ? 25.247 49.372 -70.437 1.00 119.39 190 THR A N 1
ATOM 623 C CA . THR A 1 197 ? 25.193 48.218 -69.544 1.00 122.00 190 THR A CA 1
ATOM 624 C C . THR A 1 197 ? 23.805 47.558 -69.552 1.00 121.61 190 THR A C 1
ATOM 625 O O . THR A 1 197 ? 22.772 48.224 -69.704 1.00 117.52 190 THR A O 1
ATOM 629 N N . CYS A 1 198 ? 23.809 46.226 -69.403 1.00 120.56 191 CYS A N 1
ATOM 630 C CA . CYS A 1 198 ? 22.686 45.384 -69.812 1.00 122.43 191 CYS A CA 1
ATOM 631 C C . CYS A 1 198 ? 21.385 45.795 -69.140 1.00 128.65 191 CYS A C 1
ATOM 632 O O . CYS A 1 198 ? 21.370 46.238 -67.986 1.00 132.02 191 CYS A O 1
ATOM 635 N N . ASP A 1 199 ? 20.277 45.625 -69.877 1.00 130.78 192 ASP A N 1
ATOM 636 C CA . ASP A 1 199 ? 18.964 45.881 -69.282 1.00 134.65 192 ASP A CA 1
ATOM 637 C C . ASP A 1 199 ? 18.785 45.114 -67.975 1.00 136.61 192 ASP A C 1
ATOM 638 O O . ASP A 1 199 ? 18.223 45.640 -67.001 1.00 137.06 192 ASP A O 1
ATOM 643 N N . VAL A 1 200 ? 19.263 43.870 -67.936 1.00 136.66 193 VAL A N 1
ATOM 644 C CA . VAL A 1 200 ? 18.881 42.941 -66.880 1.00 132.83 193 VAL A CA 1
ATOM 645 C C . VAL A 1 200 ? 20.067 42.723 -65.948 1.00 129.56 193 VAL A C 1
ATOM 646 O O . VAL A 1 200 ? 20.151 43.364 -64.898 1.00 135.80 193 VAL A O 1
ATOM 650 N N . CYS A 1 201 ? 21.083 41.962 -66.376 1.00 127.61 194 CYS A N 1
ATOM 651 C CA . CYS A 1 201 ? 22.079 41.449 -65.426 1.00 127.58 194 CYS A CA 1
ATOM 652 C C . CYS A 1 201 ? 23.008 42.525 -64.822 1.00 131.47 194 CYS A C 1
ATOM 653 O O . CYS A 1 201 ? 23.451 42.349 -63.681 1.00 126.38 194 CYS A O 1
ATOM 656 N N . HIS A 1 202 ? 23.361 43.617 -65.552 1.00 133.13 195 HIS A N 1
ATOM 657 C CA . HIS A 1 202 ? 24.157 44.707 -65.048 1.00 128.87 195 HIS A CA 1
ATOM 658 C C . HIS A 1 202 ? 25.513 44.161 -64.556 1.00 128.58 195 HIS A C 1
ATOM 659 O O . HIS A 1 202 ? 26.423 44.922 -64.305 1.00 130.82 195 HIS A O 1
ATOM 666 N N . GLY A 1 203 ? 25.693 42.627 -64.687 1.00 127.93 196 GLY A N 1
ATOM 667 C CA . GLY A 1 203 ? 26.878 41.947 -64.238 1.00 130.80 196 GLY A CA 1
ATOM 668 C C . GLY A 1 203 ? 27.160 40.949 -65.320 1.00 132.35 196 GLY A C 1
ATOM 669 O O . GLY A 1 203 ? 27.437 41.333 -66.440 1.00 132.84 196 GLY A O 1
ATOM 670 N N . ARG A 1 204 ? 27.110 39.669 -64.989 1.00 132.58 197 ARG A N 1
ATOM 671 C CA . ARG A 1 204 ? 27.349 38.647 -65.990 1.00 136.98 197 ARG A CA 1
ATOM 672 C C . ARG A 1 204 ? 26.177 37.659 -66.186 1.00 139.00 197 ARG A C 1
ATOM 673 O O . ARG A 1 204 ? 25.528 37.670 -67.226 1.00 131.10 197 ARG A O 1
ATOM 681 N N . GLY A 1 205 ? 25.882 36.847 -65.167 1.00 140.46 198 GLY A N 1
ATOM 682 C CA . GLY A 1 205 ? 24.834 35.854 -65.251 1.00 138.46 198 GLY A CA 1
ATOM 683 C C . GLY A 1 205 ? 23.513 36.430 -64.791 1.00 139.90 198 GLY A C 1
ATOM 684 O O . GLY A 1 205 ? 23.384 37.623 -64.541 1.00 135.62 198 GLY A O 1
ATOM 685 N N . LYS A 1 206 ? 22.504 35.567 -64.702 1.00 145.92 199 LYS A N 1
ATOM 686 C CA . LYS A 1 206 ? 21.182 36.037 -64.293 1.00 158.06 199 LYS A CA 1
ATOM 687 C C . LYS A 1 206 ? 20.393 35.008 -63.492 1.00 175.94 199 LYS A C 1
ATOM 688 O O . LYS A 1 206 ? 19.191 34.853 -63.715 1.00 182.06 199 LYS A O 1
ATOM 694 N N . GLU A 1 207 ? 20.997 34.295 -62.537 1.00 184.86 200 GLU A N 1
ATOM 695 C CA . GLU A 1 207 ? 20.176 33.371 -61.739 1.00 211.19 200 GLU A CA 1
ATOM 696 C C . GLU A 1 207 ? 19.371 34.200 -60.766 1.00 212.85 200 GLU A C 1
ATOM 697 O O . GLU A 1 207 ? 19.670 34.318 -59.575 1.00 208.28 200 GLU A O 1
ATOM 703 N N . ILE A 1 208 ? 18.304 34.749 -61.312 1.00 204.74 201 ILE A N 1
ATOM 704 C CA . ILE A 1 208 ? 17.330 35.495 -60.539 1.00 197.06 201 ILE A CA 1
ATOM 705 C C . ILE A 1 208 ? 16.087 34.653 -60.301 1.00 192.64 201 ILE A C 1
ATOM 706 O O . ILE A 1 208 ? 15.311 34.961 -59.380 1.00 184.33 201 ILE A O 1
ATOM 711 N N . LYS A 1 209 ? 15.864 33.608 -61.100 1.00 194.48 202 LYS A N 1
ATOM 712 C CA . LYS A 1 209 ? 14.644 32.837 -60.949 1.00 186.33 202 LYS A CA 1
ATOM 713 C C . LYS A 1 209 ? 14.658 32.084 -59.622 1.00 183.58 202 LYS A C 1
ATOM 714 O O . LYS A 1 209 ? 13.595 31.855 -59.039 1.00 176.53 202 LYS A O 1
ATOM 720 N N . TYR A 1 210 ? 15.842 31.739 -59.096 1.00 189.15 203 TYR A N 1
ATOM 721 C CA . TYR A 1 210 ? 15.950 30.995 -57.833 1.00 176.41 203 TYR A CA 1
ATOM 722 C C . TYR A 1 210 ? 17.024 31.563 -56.898 1.00 168.40 203 TYR A C 1
ATOM 723 O O . TYR A 1 210 ? 18.115 30.992 -56.772 1.00 164.50 203 TYR A O 1
ATOM 732 N N . PRO A 1 211 ? 16.730 32.648 -56.178 1.00 155.70 204 PRO A N 1
ATOM 733 C CA . PRO A 1 211 ? 17.728 33.251 -55.286 1.00 139.50 204 PRO A CA 1
ATOM 734 C C . PRO A 1 211 ? 17.738 32.617 -53.902 1.00 131.19 204 PRO A C 1
ATOM 735 O O . PRO A 1 211 ? 16.764 32.007 -53.462 1.00 131.78 204 PRO A O 1
ATOM 739 N N . CYS A 1 212 ? 18.865 32.795 -53.214 1.00 126.20 205 CYS A N 1
ATOM 740 C CA . CYS A 1 212 ? 18.996 32.297 -51.851 1.00 121.09 205 CYS A CA 1
ATOM 741 C C . CYS A 1 212 ? 17.975 32.953 -50.923 1.00 118.28 205 CYS A C 1
ATOM 742 O O . CYS A 1 212 ? 17.647 34.136 -51.045 1.00 116.52 205 CYS A O 1
ATOM 745 N N . THR A 1 213 ? 17.500 32.160 -49.963 1.00 117.13 206 THR A N 1
ATOM 746 C CA . THR A 1 213 ? 16.340 32.532 -49.162 1.00 117.33 206 THR A CA 1
ATOM 747 C C . THR A 1 213 ? 16.667 33.605 -48.124 1.00 115.38 206 THR A C 1
ATOM 748 O O . THR A 1 213 ? 15.834 34.476 -47.835 1.00 115.60 206 THR A O 1
ATOM 752 N N . THR A 1 214 ? 17.868 33.545 -47.556 1.00 111.32 207 THR A N 1
ATOM 753 C CA . THR A 1 214 ? 18.228 34.341 -46.392 1.00 111.28 207 THR A CA 1
ATOM 754 C C . THR A 1 214 ? 18.743 35.717 -46.796 1.00 113.10 207 THR A C 1
ATOM 755 O O . THR A 1 214 ? 18.352 36.731 -46.208 1.00 109.77 207 THR A O 1
ATOM 759 N N . CYS A 1 215 ? 19.578 35.763 -47.832 1.00 116.35 208 CYS A N 1
ATOM 760 C CA . CYS A 1 215 ? 20.189 36.987 -48.327 1.00 113.93 208 CYS A CA 1
ATOM 761 C C . CYS A 1 215 ? 19.388 37.647 -49.444 1.00 110.92 208 CYS A C 1
ATOM 762 O O . CYS A 1 215 ? 19.898 38.573 -50.081 1.00 109.23 208 CYS A O 1
ATOM 765 N N . HIS A 1 216 ? 18.186 37.145 -49.740 1.00 110.93 209 HIS A N 1
ATOM 766 C CA . HIS A 1 216 ? 17.324 37.695 -50.784 1.00 111.65 209 HIS A CA 1
ATOM 767 C C . HIS A 1 216 ? 18.061 37.982 -52.088 1.00 110.91 209 HIS A C 1
ATOM 768 O O . HIS A 1 216 ? 17.678 38.899 -52.816 1.00 110.39 209 HIS A O 1
ATOM 775 N N . GLY A 1 217 ? 19.129 37.246 -52.389 1.00 111.55 210 GLY A N 1
ATOM 776 C CA . GLY A 1 217 ? 19.767 37.370 -53.685 1.00 108.49 210 GLY A CA 1
ATOM 777 C C . GLY A 1 217 ? 21.145 38.004 -53.727 1.00 111.50 210 GLY A C 1
ATOM 778 O O . GLY A 1 217 ? 22.037 37.477 -54.402 1.00 110.33 210 GLY A O 1
ATOM 779 N N . THR A 1 218 ? 21.335 39.145 -53.057 1.00 113.16 211 THR A N 1
ATOM 780 C CA . THR A 1 218 ? 22.671 39.720 -52.900 1.00 107.92 211 THR A CA 1
ATOM 781 C C . THR A 1 218 ? 23.426 38.898 -51.887 1.00 103.84 211 THR A C 1
ATOM 782 O O . THR A 1 218 ? 22.902 38.604 -50.809 1.00 109.05 211 THR A O 1
ATOM 786 N N . GLY A 1 219 ? 24.656 38.540 -52.216 1.00 101.61 212 GLY A N 1
ATOM 787 C CA . GLY A 1 219 ? 25.351 37.521 -51.455 1.00 105.42 212 GLY A CA 1
ATOM 788 C C . GLY A 1 219 ? 25.707 37.825 -50.001 1.00 104.72 212 GLY A C 1
ATOM 789 O O . GLY A 1 219 ? 26.625 37.185 -49.488 1.00 101.14 212 GLY A O 1
ATOM 790 N N . HIS A 1 220 ? 25.016 38.746 -49.310 1.00 104.36 213 HIS A N 1
ATOM 791 C CA . HIS A 1 220 ? 25.506 39.292 -48.042 1.00 106.12 213 HIS A CA 1
ATOM 792 C C . HIS A 1 220 ? 24.497 39.044 -46.926 1.00 107.06 213 HIS A C 1
ATOM 793 O O . HIS A 1 220 ? 23.397 39.622 -46.915 1.00 109.02 213 HIS A O 1
ATOM 800 N N . GLU A 1 221 ? 24.905 38.202 -45.980 1.00 103.69 214 GLU A N 1
ATOM 801 C CA . GLU A 1 221 ? 24.115 37.855 -44.810 1.00 105.06 214 GLU A CA 1
ATOM 802 C C . GLU A 1 221 ? 24.550 38.731 -43.645 1.00 103.37 214 GLU A C 1
ATOM 803 O O . GLU A 1 221 ? 25.738 39.050 -43.516 1.00 102.63 214 GLU A O 1
ATOM 809 N N . LYS A 1 222 ? 23.587 39.136 -42.817 1.00 100.56 215 LYS A N 1
ATOM 810 C CA . LYS A 1 222 ? 23.901 39.719 -41.511 1.00 104.59 215 LYS A CA 1
ATOM 811 C C . LYS A 1 222 ? 24.399 38.610 -40.578 1.00 102.91 215 LYS A C 1
ATOM 812 O O . LYS A 1 222 ? 23.615 37.791 -40.097 1.00 103.33 215 LYS A O 1
ATOM 818 N N . GLN A 1 223 ? 25.701 38.573 -40.328 1.00 99.85 216 GLN A N 1
ATOM 819 C CA . GLN A 1 223 ? 26.274 37.618 -39.395 1.00 102.86 216 GLN A CA 1
ATOM 820 C C . GLN A 1 223 ? 26.336 38.170 -37.960 1.00 103.71 216 GLN A C 1
ATOM 821 O O . GLN A 1 223 ? 26.097 39.350 -37.687 1.00 104.18 216 GLN A O 1
ATOM 827 N N . ALA A 1 224 ? 26.666 37.283 -37.032 1.00 100.92 217 ALA A N 1
ATOM 828 C CA . ALA A 1 224 ? 27.046 37.667 -35.684 1.00 97.52 217 ALA A CA 1
ATOM 829 C C . ALA A 1 224 ? 28.527 37.362 -35.567 1.00 97.27 217 ALA A C 1
ATOM 830 O O . ALA A 1 224 ? 28.975 36.287 -35.976 1.00 99.45 217 ALA A O 1
ATOM 832 N N . HIS A 1 225 ? 29.294 38.328 -35.079 1.00 95.16 218 HIS A N 1
ATOM 833 C CA . HIS A 1 225 ? 30.733 38.219 -35.159 1.00 90.96 218 HIS A CA 1
ATOM 834 C C . HIS A 1 225 ? 31.313 38.662 -33.828 1.00 93.60 218 HIS A C 1
ATOM 835 O O . HIS A 1 225 ? 30.646 39.346 -33.043 1.00 92.82 218 HIS A O 1
ATOM 842 N N . SER A 1 226 ? 32.528 38.186 -33.546 1.00 89.66 219 SER A N 1
ATOM 843 C CA . SER A 1 226 ? 33.213 38.512 -32.312 1.00 94.08 219 SER A CA 1
ATOM 844 C C . SER A 1 226 ? 34.701 38.574 -32.606 1.00 92.82 219 SER A C 1
ATOM 845 O O . SER A 1 226 ? 35.197 37.857 -33.476 1.00 88.89 219 SER A O 1
ATOM 848 N N . VAL A 1 227 ? 35.403 39.437 -31.861 1.00 94.73 220 VAL A N 1
ATOM 849 C CA . VAL A 1 227 ? 36.791 39.788 -32.147 1.00 92.81 220 VAL A CA 1
ATOM 850 C C . VAL A 1 227 ? 37.560 39.928 -30.840 1.00 93.77 220 VAL A C 1
ATOM 851 O O . VAL A 1 227 ? 37.062 40.489 -29.857 1.00 94.08 220 VAL A O 1
ATOM 855 N N . HIS A 1 228 ? 38.795 39.462 -30.853 1.00 91.33 221 HIS A N 1
ATOM 856 C CA . HIS A 1 228 ? 39.641 39.459 -29.675 1.00 95.49 221 HIS A CA 1
ATOM 857 C C . HIS A 1 228 ? 40.686 40.554 -29.839 1.00 95.71 221 HIS A C 1
ATOM 858 O O . HIS A 1 228 ? 41.566 40.479 -30.704 1.00 89.17 221 HIS A O 1
ATOM 865 N N . VAL A 1 229 ? 40.614 41.549 -28.971 1.00 98.12 222 VAL A N 1
ATOM 866 C CA . VAL A 1 229 ? 41.347 42.792 -29.150 1.00 95.27 222 VAL A CA 1
ATOM 867 C C . VAL A 1 229 ? 42.354 42.972 -28.019 1.00 93.25 222 VAL A C 1
ATOM 868 O O . VAL A 1 229 ? 41.968 43.038 -26.842 1.00 92.02 222 VAL A O 1
ATOM 872 N N . LYS A 1 230 ? 43.633 43.086 -28.369 1.00 89.96 223 LYS A N 1
ATOM 873 C CA . LYS A 1 230 ? 44.645 43.503 -27.401 1.00 92.56 223 LYS A CA 1
ATOM 874 C C . LYS A 1 230 ? 44.741 45.027 -27.453 1.00 91.07 223 LYS A C 1
ATOM 875 O O . LYS A 1 230 ? 45.177 45.601 -28.467 1.00 88.50 223 LYS A O 1
ATOM 881 N N . ILE A 1 231 ? 44.282 45.667 -26.374 1.00 87.66 224 ILE A N 1
ATOM 882 C CA . ILE A 1 231 ? 44.541 47.074 -26.064 1.00 83.88 224 ILE A CA 1
ATOM 883 C C . ILE A 1 231 ? 45.926 47.217 -25.448 1.00 85.49 224 ILE A C 1
ATOM 884 O O . ILE A 1 231 ? 46.160 46.709 -24.337 1.00 87.99 224 ILE A O 1
ATOM 889 N N . PRO A 1 232 ? 46.864 47.893 -26.090 1.00 82.89 225 PRO A N 1
ATOM 890 C CA . PRO A 1 232 ? 48.174 48.055 -25.473 1.00 83.08 225 PRO A CA 1
ATOM 891 C C . PRO A 1 232 ? 48.089 49.099 -24.376 1.00 85.54 225 PRO A C 1
ATOM 892 O O . PRO A 1 232 ? 47.208 49.973 -24.362 1.00 83.41 225 PRO A O 1
ATOM 896 N N . ALA A 1 233 ? 48.998 48.950 -23.422 1.00 88.72 226 ALA A N 1
ATOM 897 C CA . ALA A 1 233 ? 49.071 49.852 -22.287 1.00 77.40 226 ALA A CA 1
ATOM 898 C C . ALA A 1 233 ? 49.347 51.275 -22.750 1.00 78.38 226 ALA A C 1
ATOM 899 O O . ALA A 1 233 ? 50.183 51.511 -23.625 1.00 81.58 226 ALA A O 1
ATOM 901 N N . GLY A 1 234 ? 48.651 52.235 -22.170 1.00 75.20 227 GLY A N 1
ATOM 902 C CA . GLY A 1 234 ? 48.989 53.608 -22.459 1.00 75.88 227 GLY A CA 1
ATOM 903 C C . GLY A 1 234 ? 48.107 54.329 -23.441 1.00 73.72 227 GLY A C 1
ATOM 904 O O . GLY A 1 234 ? 48.443 55.440 -23.834 1.00 79.45 227 GLY A O 1
ATOM 905 N N . VAL A 1 235 ? 47.001 53.791 -23.792 1.00 73.36 228 VAL A N 1
ATOM 906 C CA . VAL A 1 235 ? 46.167 54.433 -24.793 1.00 76.20 228 VAL A CA 1
ATOM 907 C C . VAL A 1 235 ? 45.412 55.563 -24.138 1.00 70.42 228 VAL A C 1
ATOM 908 O O . VAL A 1 235 ? 45.153 55.526 -22.946 1.00 78.00 228 VAL A O 1
ATOM 912 N N . GLU A 1 236 ? 45.068 56.573 -24.919 1.00 70.46 229 GLU A N 1
ATOM 913 C CA . GLU A 1 236 ? 44.241 57.671 -24.472 1.00 70.63 229 GLU A CA 1
ATOM 914 C C . GLU A 1 236 ? 42.934 57.698 -25.256 1.00 71.49 229 GLU A C 1
ATOM 915 O O . GLU A 1 236 ? 42.819 57.126 -26.337 1.00 78.03 229 GLU A O 1
ATOM 921 N N . THR A 1 237 ? 41.934 58.369 -24.703 1.00 68.12 230 THR A N 1
ATOM 922 C CA . THR A 1 237 ? 40.656 58.501 -25.379 1.00 67.87 230 THR A CA 1
ATOM 923 C C . THR A 1 237 ? 40.853 58.946 -26.828 1.00 76.02 230 THR A C 1
ATOM 924 O O . THR A 1 237 ? 41.589 59.896 -27.113 1.00 74.24 230 THR A O 1
ATOM 928 N N . GLY A 1 238 ? 40.209 58.233 -27.748 1.00 72.73 231 GLY A N 1
ATOM 929 C CA . GLY A 1 238 ? 40.300 58.579 -29.143 1.00 71.84 231 GLY A CA 1
ATOM 930 C C . GLY A 1 238 ? 41.429 57.936 -29.920 1.00 73.14 231 GLY A C 1
ATOM 931 O O . GLY A 1 238 ? 41.552 58.210 -31.111 1.00 72.10 231 GLY A O 1
ATOM 932 N N . GLN A 1 239 ? 42.283 57.131 -29.293 1.00 72.16 232 GLN A N 1
ATOM 933 C CA . GLN A 1 239 ? 43.196 56.318 -30.071 1.00 73.21 232 GLN A CA 1
ATOM 934 C C . GLN A 1 239 ? 42.403 55.241 -30.776 1.00 77.17 232 GLN A C 1
ATOM 935 O O . GLN A 1 239 ? 41.470 54.663 -30.202 1.00 74.63 232 GLN A O 1
ATOM 941 N N . GLN A 1 240 ? 42.804 54.950 -32.013 1.00 77.60 233 GLN A N 1
ATOM 942 C CA . GLN A 1 240 ? 42.139 53.950 -32.816 1.00 77.03 233 GLN A CA 1
ATOM 943 C C . GLN A 1 240 ? 43.021 52.728 -32.975 1.00 77.51 233 GLN A C 1
ATOM 944 O O . GLN A 1 240 ? 44.254 52.807 -32.937 1.00 78.73 233 GLN A O 1
ATOM 950 N N . ILE A 1 241 ? 42.364 51.592 -33.129 1.00 76.13 234 ILE A N 1
ATOM 951 C CA . ILE A 1 241 ? 43.026 50.365 -33.519 1.00 79.51 234 ILE A CA 1
ATOM 952 C C . ILE A 1 241 ? 42.341 49.845 -34.773 1.00 81.98 234 ILE A C 1
ATOM 953 O O . ILE A 1 241 ? 41.101 49.798 -34.834 1.00 81.16 234 ILE A O 1
ATOM 958 N N . ARG A 1 242 ? 43.156 49.468 -35.764 1.00 81.83 235 ARG A N 1
ATOM 959 C CA . ARG A 1 242 ? 42.694 48.908 -37.025 1.00 86.14 235 ARG A CA 1
ATOM 960 C C . ARG A 1 242 ? 42.842 47.400 -36.968 1.00 87.42 235 ARG A C 1
ATOM 961 O O . ARG A 1 242 ? 43.964 46.886 -36.862 1.00 86.35 235 ARG A O 1
ATOM 969 N N . LEU A 1 243 ? 41.719 46.704 -37.092 1.00 85.60 236 LEU A N 1
ATOM 970 C CA . LEU A 1 243 ? 41.697 45.258 -37.251 1.00 84.51 236 LEU A CA 1
ATOM 971 C C . LEU A 1 243 ? 41.255 44.937 -38.673 1.00 86.16 236 LEU A C 1
ATOM 972 O O . LEU A 1 243 ? 40.122 45.259 -39.061 1.00 88.41 236 LEU A O 1
ATOM 977 N N . ALA A 1 244 ? 42.134 44.278 -39.431 1.00 87.06 237 ALA A N 1
ATOM 978 C CA . ALA A 1 244 ? 42.016 44.245 -40.893 1.00 86.42 237 ALA A CA 1
ATOM 979 C C . ALA A 1 244 ? 40.774 43.488 -41.371 1.00 86.40 237 ALA A C 1
ATOM 980 O O . ALA A 1 244 ? 39.973 44.008 -42.162 1.00 84.74 237 ALA A O 1
ATOM 982 N N . GLY A 1 245 ? 40.593 42.254 -40.918 1.00 85.25 238 GLY A N 1
ATOM 983 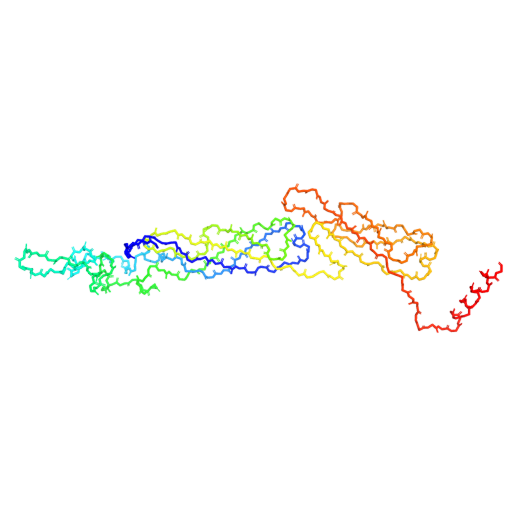C CA . GLY A 1 245 ? 39.577 41.432 -41.554 1.00 89.21 238 GLY A CA 1
ATOM 984 C C . GLY A 1 245 ? 38.150 41.837 -41.262 1.00 86.22 238 GLY A C 1
ATOM 985 O O . GLY A 1 245 ? 37.247 41.484 -42.024 1.00 86.88 238 GLY A O 1
ATOM 986 N N . GLN A 1 246 ? 37.918 42.548 -40.179 1.00 86.52 239 GLN A N 1
ATOM 987 C CA . GLN A 1 246 ? 36.571 42.656 -39.645 1.00 84.84 239 GLN A CA 1
ATOM 988 C C . GLN A 1 246 ? 35.906 43.827 -40.335 1.00 84.83 239 GLN A C 1
ATOM 989 O O . GLN A 1 246 ? 36.447 44.397 -41.289 1.00 85.37 239 GLN A O 1
ATOM 995 N N . GLY A 1 247 ? 34.708 44.178 -39.927 1.00 84.05 240 GLY A N 1
ATOM 996 C CA . GLY A 1 247 ? 33.961 45.048 -40.835 1.00 91.26 240 GLY A CA 1
ATOM 997 C C . GLY A 1 247 ? 33.427 44.350 -42.090 1.00 84.87 240 GLY A C 1
ATOM 998 O O . GLY A 1 247 ? 33.757 43.190 -42.357 1.00 79.14 240 GLY A O 1
ATOM 999 N N . GLU A 1 248 ? 32.635 45.072 -42.880 1.00 87.65 241 GLU A N 1
ATOM 1000 C CA . GLU A 1 248 ? 31.625 44.476 -43.760 1.00 92.27 241 GLU A CA 1
ATOM 1001 C C . GLU A 1 248 ? 32.196 43.820 -45.052 1.00 88.33 241 GLU A C 1
ATOM 1002 O O . GLU A 1 248 ? 33.338 44.026 -45.489 1.00 83.90 241 GLU A O 1
ATOM 1008 N N . ALA A 1 249 ? 31.360 42.990 -45.652 1.00 93.38 242 ALA A N 1
ATOM 1009 C CA . ALA A 1 249 ? 31.771 42.153 -46.774 1.00 97.59 242 ALA A CA 1
ATOM 1010 C C . ALA A 1 249 ? 32.031 42.948 -48.053 1.00 91.76 242 ALA A C 1
ATOM 1011 O O . ALA A 1 249 ? 31.354 43.936 -48.353 1.00 86.54 242 ALA A O 1
ATOM 1013 N N . GLY A 1 250 ? 33.043 42.485 -48.802 1.00 94.66 243 GLY A N 1
ATOM 1014 C CA . GLY A 1 250 ? 33.353 43.051 -50.101 1.00 102.36 243 GLY A CA 1
ATOM 1015 C C . GLY A 1 250 ? 32.349 42.652 -51.169 1.00 103.54 243 GLY A C 1
ATOM 1016 O O . GLY A 1 250 ? 31.552 41.729 -51.005 1.00 103.29 243 GLY A O 1
ATOM 1017 N N . PHE A 1 251 ? 32.380 43.377 -52.285 1.00 105.45 244 PHE A N 1
ATOM 1018 C CA . PHE A 1 251 ? 31.494 43.112 -53.415 1.00 109.38 244 PHE A CA 1
ATOM 1019 C C . PHE A 1 251 ? 32.266 42.484 -54.577 1.00 105.94 244 PHE A C 1
ATOM 1020 O O . PHE A 1 251 ? 33.484 42.653 -54.701 1.00 104.62 244 PHE A O 1
ATOM 1028 N N . ASN A 1 252 ? 31.536 41.741 -55.423 1.00 109.99 245 ASN A N 1
ATOM 1029 C CA . ASN A 1 252 ? 32.088 41.043 -56.593 1.00 108.08 245 ASN A CA 1
ATOM 1030 C C . ASN A 1 252 ? 33.413 40.373 -56.243 1.00 108.76 245 ASN A C 1
ATOM 1031 O O . ASN A 1 252 ? 34.367 40.414 -57.027 1.00 103.53 245 ASN A O 1
ATOM 1036 N N . GLY A 1 253 ? 33.485 39.764 -55.060 1.00 111.22 246 GLY A N 1
ATOM 1037 C CA . GLY A 1 253 ? 34.693 39.085 -54.637 1.00 111.54 246 GLY A CA 1
ATOM 1038 C C . GLY A 1 253 ? 35.813 39.990 -54.184 1.00 108.43 246 GLY A C 1
ATOM 1039 O O . GLY A 1 253 ? 36.958 39.533 -54.080 1.00 105.55 246 GLY A O 1
ATOM 1040 N N . GLY A 1 254 ? 35.527 41.264 -53.931 1.00 108.22 2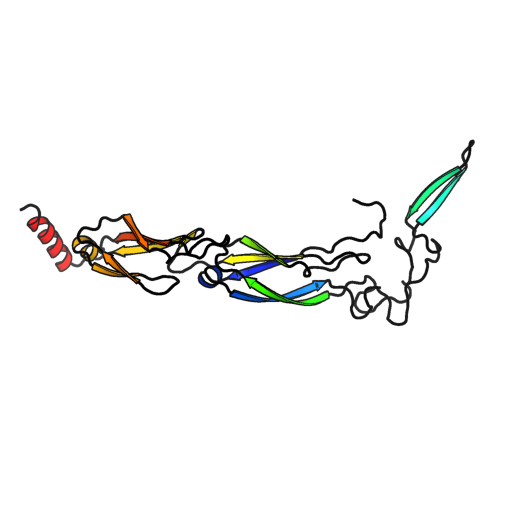47 GLY A N 1
ATOM 1041 C CA . GLY A 1 254 ? 36.500 42.142 -53.348 1.00 108.75 247 GLY A CA 1
ATOM 1042 C C . GLY A 1 254 ? 36.792 41.803 -51.885 1.00 104.69 247 GLY A C 1
ATOM 1043 O O . GLY A 1 254 ? 36.223 40.865 -51.301 1.00 104.80 247 GLY A O 1
ATOM 1044 N N . PRO A 1 255 ? 37.692 42.571 -51.280 1.00 104.80 248 PRO A N 1
ATOM 1045 C CA . PRO A 1 255 ? 38.127 42.264 -49.913 1.00 99.27 248 PRO A CA 1
ATOM 1046 C C . PRO A 1 255 ? 37.172 42.779 -48.837 1.00 94.81 248 PRO A C 1
ATOM 1047 O O . PRO A 1 255 ? 36.305 43.644 -49.050 1.00 87.19 248 PRO A O 1
ATOM 1051 N N . TYR A 1 256 ? 37.364 42.202 -47.652 1.00 95.70 249 TYR A N 1
ATOM 1052 C CA . TYR A 1 256 ? 36.647 42.632 -46.460 1.00 93.83 249 TYR A CA 1
ATOM 1053 C C . TYR A 1 256 ? 37.135 43.980 -45.955 1.00 90.34 249 TYR A C 1
ATOM 1054 O O . TYR A 1 256 ? 38.336 44.293 -46.008 1.00 84.89 249 TYR A O 1
ATOM 1063 N N . GLY A 1 257 ? 36.184 44.768 -45.452 1.00 88.49 250 GLY A N 1
ATOM 1064 C CA . GLY A 1 257 ? 36.488 45.971 -44.699 1.00 91.09 250 GLY A CA 1
ATOM 1065 C C . GLY A 1 257 ? 37.382 45.798 -43.468 1.00 89.87 250 GLY A C 1
ATOM 1066 O O . GLY A 1 257 ? 37.784 44.690 -43.105 1.00 87.92 250 GLY A O 1
ATOM 1067 N N . ASP A 1 258 ? 37.725 46.915 -42.836 1.00 90.85 251 ASP A N 1
ATOM 1068 C CA . ASP A 1 258 ? 38.442 46.925 -41.571 1.00 87.07 251 ASP A CA 1
ATOM 1069 C C . ASP A 1 258 ? 37.492 47.273 -40.431 1.00 84.53 251 ASP A C 1
ATOM 1070 O O . ASP A 1 258 ? 36.472 47.956 -40.625 1.00 81.79 251 ASP A O 1
ATOM 1075 N N . LEU A 1 259 ? 37.835 46.788 -39.231 1.00 84.88 252 LEU A N 1
ATOM 1076 C CA . LEU A 1 259 ? 37.211 47.262 -37.993 1.00 82.08 252 LEU A CA 1
ATOM 1077 C C . LEU A 1 259 ? 38.158 48.222 -37.290 1.00 79.11 252 LEU A C 1
ATOM 1078 O O . LEU A 1 259 ? 39.370 47.970 -37.192 1.00 76.72 252 LEU A O 1
ATOM 1083 N N . TYR A 1 260 ? 37.591 49.333 -36.843 1.00 77.84 253 TYR A N 1
ATOM 1084 C CA . TYR A 1 260 ? 38.312 50.397 -36.157 1.00 80.91 253 TYR A CA 1
ATOM 1085 C C . TYR A 1 260 ? 37.696 50.582 -34.781 1.00 73.88 253 TYR A C 1
ATOM 1086 O O . TYR A 1 260 ? 36.533 51.008 -34.684 1.00 71.96 253 TYR A O 1
ATOM 1095 N N . VAL A 1 261 ? 38.444 50.299 -33.716 1.00 73.58 254 VAL A N 1
ATOM 1096 C CA . VAL A 1 261 ? 37.936 50.630 -32.365 1.00 78.03 254 VAL A CA 1
ATOM 1097 C C . VAL A 1 261 ? 38.593 51.897 -31.856 1.00 73.14 254 VAL A C 1
ATOM 1098 O O . VAL A 1 261 ? 39.817 52.052 -31.947 1.00 74.41 254 VAL A O 1
ATOM 1102 N N . VAL A 1 262 ? 37.769 52.809 -31.360 1.00 64.96 255 VAL A N 1
ATOM 1103 C CA . VAL A 1 262 ? 38.238 53.999 -30.655 1.00 75.64 255 VAL A CA 1
ATOM 1104 C C . VAL A 1 262 ? 38.135 53.752 -29.163 1.00 73.58 255 VAL A C 1
ATOM 1105 O O . VAL A 1 262 ? 37.053 53.411 -28.646 1.00 69.05 255 VAL A O 1
ATOM 1109 N N . VAL A 1 263 ? 39.249 53.977 -28.473 1.00 72.16 256 VAL A N 1
ATOM 1110 C CA . VAL A 1 263 ? 39.267 53.971 -27.012 1.00 71.79 256 VAL A CA 1
ATOM 1111 C C . VAL A 1 263 ? 38.494 55.176 -26.500 1.00 69.04 256 VAL A C 1
ATOM 1112 O O . VAL A 1 263 ? 38.696 56.300 -26.979 1.00 70.10 256 VAL A O 1
ATOM 1116 N N . SER A 1 264 ? 37.575 54.948 -25.558 1.00 62.52 257 SER A N 1
ATOM 1117 C CA . SER A 1 264 ? 36.988 56.026 -24.744 1.00 69.14 257 SER A CA 1
ATOM 1118 C C . SER A 1 264 ? 37.200 55.791 -23.235 1.00 69.70 257 SER A C 1
ATOM 1119 O O . SER A 1 264 ? 36.479 54.994 -22.621 1.00 64.06 257 SER A O 1
ATOM 1122 N N . VAL A 1 265 ? 38.132 56.557 -22.623 1.00 70.66 258 VAL A N 1
ATOM 1123 C CA . VAL A 1 265 ? 38.609 56.318 -21.248 1.00 67.17 258 VAL A CA 1
ATOM 1124 C C . VAL A 1 265 ? 37.776 57.062 -20.219 1.00 62.45 258 VAL A C 1
ATOM 1125 O O . VAL A 1 265 ? 37.664 58.288 -20.261 1.00 64.08 258 VAL A O 1
ATOM 1129 N N . GLU A 1 266 ? 37.279 56.341 -19.231 1.00 63.96 259 GLU A N 1
ATOM 1130 C CA . GLU A 1 266 ? 36.562 56.988 -18.138 1.00 67.24 259 GLU A CA 1
ATOM 1131 C C . GLU A 1 266 ? 37.531 57.740 -17.198 1.00 67.94 259 GLU A C 1
ATOM 1132 O O . GLU A 1 266 ? 38.689 57.351 -17.003 1.00 67.17 259 GLU A O 1
ATOM 1138 N N . ALA A 1 267 ? 37.033 58.842 -16.631 1.00 64.81 260 ALA A N 1
ATOM 1139 C CA . ALA A 1 267 ? 37.735 59.597 -15.608 1.00 61.37 260 ALA A CA 1
ATOM 1140 C C . ALA A 1 267 ? 38.108 58.712 -14.402 1.00 68.55 260 ALA A C 1
ATOM 1141 O O . ALA A 1 267 ? 37.528 57.640 -14.165 1.00 67.65 260 ALA A O 1
ATOM 1143 N N . SER A 1 268 ? 39.157 59.148 -13.685 1.00 65.56 261 SER A N 1
ATOM 1144 C CA . SER A 1 268 ? 39.464 58.683 -12.341 1.00 66.08 261 SER A CA 1
ATOM 1145 C C . SER A 1 268 ? 38.829 59.605 -11.306 1.00 65.37 261 SER A C 1
ATOM 1146 O O . SER A 1 268 ? 38.614 60.804 -11.555 1.00 56.97 261 SER A O 1
ATOM 1149 N N . ASP A 1 269 ? 38.545 59.037 -10.127 1.00 68.35 262 ASP A N 1
ATOM 1150 C CA . ASP A 1 269 ? 38.163 59.857 -8.959 1.00 67.98 262 ASP A CA 1
ATOM 1151 C C . ASP A 1 269 ? 39.344 60.555 -8.281 1.00 67.90 262 ASP A C 1
ATOM 1152 O O . ASP A 1 269 ? 39.107 61.489 -7.531 1.00 68.04 262 ASP A O 1
ATOM 1157 N N . LYS A 1 270 ? 40.594 60.161 -8.564 1.00 69.76 263 LYS A N 1
ATOM 1158 C CA . LYS A 1 270 ? 41.804 60.671 -7.921 1.00 67.13 263 LYS A CA 1
ATOM 1159 C C . LYS A 1 270 ? 42.695 61.473 -8.859 1.00 67.73 263 LYS A C 1
ATOM 1160 O O . LYS A 1 270 ? 43.281 62.484 -8.453 1.00 63.91 263 LYS A O 1
ATOM 1166 N N . PHE A 1 271 ? 42.837 61.025 -10.100 1.00 67.62 264 PHE A N 1
ATOM 1167 C CA . PHE A 1 271 ? 43.928 61.449 -10.964 1.00 64.93 264 PHE A CA 1
ATOM 1168 C C . PHE A 1 271 ? 43.437 62.088 -12.248 1.00 64.54 264 PHE A C 1
ATOM 1169 O O . PHE A 1 271 ? 42.492 61.623 -12.873 1.00 68.86 264 PHE A O 1
ATOM 1177 N N . GLU A 1 272 ? 44.172 63.074 -12.687 1.00 64.12 265 GLU A N 1
ATOM 1178 C CA . GLU A 1 272 ? 44.150 63.533 -14.063 1.00 57.54 265 GLU A CA 1
ATOM 1179 C C . GLU A 1 272 ? 45.351 62.960 -14.831 1.00 62.89 265 GLU A C 1
ATOM 1180 O O . GLU A 1 272 ? 46.345 62.525 -14.245 1.00 63.22 265 GLU A O 1
ATOM 1186 N N . ARG A 1 273 ? 45.240 62.926 -16.160 1.00 61.75 266 ARG A N 1
ATOM 118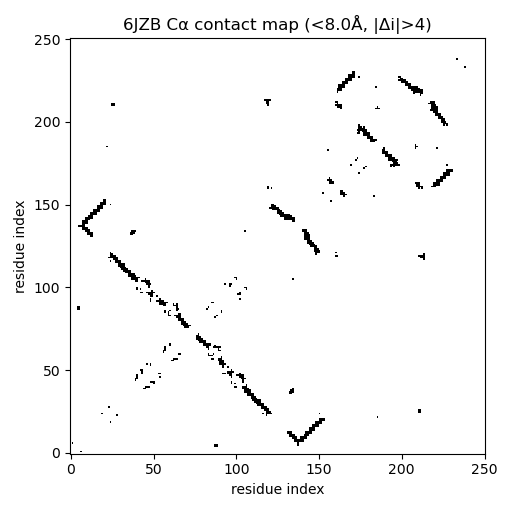7 C CA . ARG A 1 273 ? 46.277 62.315 -16.953 1.00 59.74 266 ARG A CA 1
ATOM 1188 C C . ARG A 1 273 ? 46.520 63.106 -18.224 1.00 60.89 266 ARG A C 1
ATOM 1189 O O . ARG A 1 273 ? 45.695 63.888 -18.679 1.00 62.49 266 ARG A O 1
ATOM 1197 N N . GLU A 1 274 ? 47.695 62.910 -18.771 1.00 64.48 267 GLU A N 1
ATOM 1198 C CA . GLU A 1 274 ? 48.019 63.479 -20.060 1.00 69.17 267 GLU A CA 1
ATOM 1199 C C . GLU A 1 274 ? 49.269 62.802 -20.568 1.00 71.22 267 GLU A C 1
ATOM 1200 O O . GLU A 1 274 ? 50.373 63.043 -20.047 1.00 69.67 267 GLU A O 1
ATOM 1206 N N . GLY A 1 275 ? 49.073 61.903 -21.529 1.00 65.00 268 GLY A N 1
ATOM 1207 C CA . GLY A 1 275 ? 50.168 61.141 -22.062 1.00 61.69 268 GLY A CA 1
ATOM 1208 C C . GLY A 1 275 ? 50.729 60.230 -21.013 1.00 66.34 268 GLY A C 1
ATOM 1209 O O . GLY A 1 275 ? 49.992 59.537 -20.305 1.00 68.32 268 GLY A O 1
ATOM 1210 N N . THR A 1 276 ? 52.050 60.245 -20.882 1.00 66.77 269 THR A N 1
ATOM 1211 C CA . THR A 1 276 ? 52.674 59.383 -19.879 1.00 71.73 269 THR A CA 1
ATOM 1212 C C . THR A 1 276 ? 52.479 59.897 -18.447 1.00 67.23 269 THR A C 1
ATOM 1213 O O . THR A 1 276 ? 52.766 59.164 -17.489 1.00 59.91 269 THR A O 1
ATOM 1217 N N . THR A 1 277 ? 51.962 61.105 -18.273 1.00 63.13 270 THR A N 1
ATOM 1218 C CA . THR A 1 277 ? 52.058 61.781 -16.993 1.00 65.36 270 THR A CA 1
ATOM 1219 C C . THR A 1 277 ? 50.750 61.710 -16.232 1.00 65.64 270 THR A C 1
ATOM 1220 O O . THR A 1 277 ? 49.682 62.008 -16.788 1.00 65.94 270 THR A O 1
ATOM 1224 N N . ILE A 1 278 ? 50.847 61.360 -14.958 1.00 59.90 271 ILE A N 1
ATOM 1225 C CA . ILE A 1 278 ? 49.694 61.324 -14.064 1.00 60.15 271 ILE A CA 1
ATOM 1226 C C . ILE A 1 278 ? 49.771 62.533 -13.136 1.00 60.20 271 ILE A C 1
ATOM 1227 O O . ILE A 1 278 ? 50.851 63.052 -12.855 1.00 62.38 271 ILE A O 1
ATOM 1232 N N . PHE A 1 279 ? 48.628 62.979 -12.643 1.00 56.66 272 PHE A N 1
ATOM 1233 C CA . PHE A 1 279 ? 48.568 64.230 -11.899 1.00 53.76 272 PHE A CA 1
ATOM 1234 C C . PHE A 1 279 ? 47.677 64.010 -10.707 1.00 56.70 272 PHE A C 1
ATOM 1235 O O . PHE A 1 279 ? 46.531 63.615 -10.904 1.00 59.01 272 PHE A O 1
ATOM 1243 N N . TYR A 1 280 ? 48.163 64.329 -9.496 1.00 47.51 273 TYR A N 1
ATOM 1244 C CA . TYR A 1 280 ? 47.371 64.205 -8.286 1.00 49.51 273 TYR A CA 1
ATOM 1245 C C . TYR A 1 280 ? 47.474 65.490 -7.498 1.00 53.16 273 TYR A C 1
ATOM 1246 O O . TYR A 1 280 ? 48.566 66.041 -7.342 1.00 56.69 273 TYR A O 1
ATOM 1255 N N . ASN A 1 281 ? 46.353 65.945 -6.974 1.00 46.36 274 ASN A N 1
ATOM 1256 C CA . ASN A 1 281 ? 46.329 67.083 -6.056 1.00 54.01 274 ASN A CA 1
ATOM 1257 C C . ASN A 1 281 ? 46.274 66.619 -4.602 1.00 54.20 274 ASN A C 1
ATOM 1258 O O . ASN A 1 281 ? 45.504 65.729 -4.265 1.00 53.52 274 ASN A O 1
ATOM 1263 N N . LEU A 1 282 ? 47.095 67.230 -3.760 1.00 49.19 275 LEU A N 1
ATOM 1264 C CA . LEU A 1 282 ? 47.193 66.914 -2.341 1.00 49.52 275 LEU A CA 1
ATOM 1265 C C . LEU A 1 282 ? 46.647 68.071 -1.532 1.00 47.90 275 LEU A C 1
ATOM 1266 O O . LEU A 1 282 ? 47.178 69.188 -1.593 1.00 47.25 275 LEU A O 1
ATOM 1271 N N . ASN A 1 283 ? 45.571 67.831 -0.801 1.00 46.71 276 ASN A N 1
ATOM 1272 C CA . ASN A 1 283 ? 45.108 68.841 0.139 1.00 49.45 276 ASN A CA 1
ATOM 1273 C C . ASN A 1 283 ? 45.790 68.651 1.484 1.00 50.24 276 ASN A C 1
ATOM 1274 O O . ASN A 1 283 ? 45.843 67.540 2.018 1.00 53.01 276 ASN A O 1
ATOM 1279 N N . LEU A 1 284 ? 46.430 69.700 1.942 1.00 46.41 277 LEU A N 1
ATOM 1280 C CA . LEU A 1 284 ? 47.105 69.717 3.213 1.00 45.83 277 LEU A CA 1
ATOM 1281 C C . LEU A 1 284 ? 46.406 70.735 4.111 1.00 48.32 277 LEU A C 1
ATOM 1282 O O . LEU A 1 284 ? 45.907 71.796 3.643 1.00 43.43 277 LEU A O 1
ATOM 1287 N N . ASN A 1 285 ? 46.365 70.443 5.412 1.00 47.56 278 ASN A N 1
ATOM 1288 C CA . ASN A 1 285 ? 45.866 71.509 6.280 1.00 47.21 278 ASN A CA 1
ATOM 1289 C C . ASN A 1 285 ? 47.037 72.407 6.752 1.00 45.93 278 ASN A C 1
ATOM 1290 O O . ASN A 1 285 ? 48.199 72.047 6.667 1.00 48.91 278 ASN A O 1
ATOM 1295 N N . PHE A 1 286 ? 46.711 73.622 7.159 1.00 44.21 279 PHE A N 1
ATOM 1296 C CA . PHE A 1 286 ? 47.636 74.496 7.873 1.00 47.36 279 PHE A CA 1
ATOM 1297 C C . PHE A 1 286 ? 48.648 73.786 8.785 1.00 47.53 279 PHE A C 1
ATOM 1298 O O . PHE A 1 286 ? 49.858 74.061 8.748 1.00 45.80 279 PHE A O 1
ATOM 1306 N N . VAL A 1 287 ? 48.187 72.896 9.642 1.00 46.28 280 VAL A N 1
ATOM 1307 C CA . VAL A 1 287 ? 49.122 72.328 10.595 1.00 47.81 280 VAL A CA 1
ATOM 1308 C C . VAL A 1 287 ? 50.138 71.478 9.856 1.00 44.48 280 VAL A C 1
ATOM 1309 O O . VAL A 1 287 ? 51.343 71.582 10.093 1.00 45.83 280 VAL A O 1
ATOM 1313 N N . GLN A 1 288 ? 49.659 70.552 9.026 1.00 43.81 281 GLN A N 1
ATOM 1314 C CA . GLN A 1 288 ? 50.569 69.779 8.180 1.00 51.12 281 GLN A CA 1
ATOM 1315 C C . GLN A 1 288 ? 51.510 70.671 7.337 1.00 49.97 281 GLN A C 1
ATOM 1316 O O . GLN A 1 288 ? 52.683 70.338 7.138 1.00 49.07 281 GLN A O 1
ATOM 1322 N N . ALA A 1 289 ? 51.010 71.786 6.810 1.00 45.23 282 ALA A N 1
ATOM 1323 C CA . ALA A 1 289 ? 51.848 72.620 5.970 1.00 48.31 282 ALA A CA 1
ATOM 1324 C C . ALA A 1 289 ? 52.990 73.226 6.789 1.00 49.62 282 ALA A C 1
ATOM 1325 O O . ALA A 1 289 ? 54.169 73.182 6.380 1.00 50.75 282 ALA A O 1
ATOM 1327 N N . ALA A 1 290 ? 52.652 73.775 7.959 1.00 44.06 283 ALA A N 1
ATOM 1328 C CA . ALA A 1 290 ? 53.625 74.472 8.789 1.00 43.66 283 ALA A CA 1
ATOM 1329 C C . ALA A 1 290 ? 54.644 73.530 9.404 1.00 44.95 283 ALA A C 1
ATOM 1330 O O . ALA A 1 290 ? 55.845 73.827 9.422 1.00 50.72 283 ALA A O 1
ATOM 1332 N N . LEU A 1 291 ? 54.205 72.422 9.938 1.00 42.74 284 LEU A N 1
ATOM 1333 C CA . LEU A 1 291 ? 55.123 71.533 10.630 1.00 49.55 284 LEU A CA 1
ATOM 1334 C C . LEU A 1 291 ? 55.644 70.406 9.777 1.00 52.50 284 LEU A C 1
ATOM 1335 O O . LEU A 1 291 ? 56.489 69.621 10.245 1.00 55.42 284 LEU A O 1
ATOM 1340 N N . GLY A 1 292 ? 55.130 70.258 8.571 1.00 49.78 285 GLY A N 1
ATOM 1341 C CA . GLY A 1 292 ? 55.464 69.102 7.757 1.00 51.47 285 GLY A CA 1
ATOM 1342 C C . GLY A 1 292 ? 54.714 67.877 8.253 1.00 54.32 285 GLY A C 1
ATOM 1343 O O . GLY A 1 292 ? 54.086 67.881 9.317 1.00 51.87 285 GLY A O 1
ATOM 1344 N N . ASP A 1 293 ? 54.744 66.821 7.437 1.00 51.46 286 ASP A N 1
ATOM 1345 C CA . ASP A 1 293 ? 53.987 65.612 7.738 1.00 50.10 286 ASP A CA 1
ATOM 1346 C C . ASP A 1 293 ? 54.389 64.559 6.720 1.00 52.77 286 ASP A C 1
ATOM 1347 O O . ASP A 1 293 ? 55.165 64.823 5.797 1.00 55.03 286 ASP A O 1
ATOM 1352 N N . THR A 1 294 ? 53.890 63.346 6.916 1.00 47.15 287 THR A N 1
ATOM 1353 C CA . THR A 1 294 ? 54.154 62.270 5.983 1.00 56.94 287 THR A CA 1
ATOM 1354 C C . THR A 1 294 ? 52.813 61.691 5.598 1.00 57.16 287 THR A C 1
ATOM 1355 O O . THR A 1 294 ? 52.081 61.230 6.466 1.00 57.29 287 THR A O 1
ATOM 1359 N N . VAL A 1 295 ? 52.512 61.706 4.299 1.00 51.93 288 VAL A N 1
ATOM 1360 C CA . VAL A 1 295 ? 51.207 61.275 3.812 1.00 54.24 288 VAL A CA 1
ATOM 1361 C C . VAL A 1 295 ? 51.362 60.120 2.855 1.00 56.85 288 VAL A C 1
ATOM 1362 O O . VAL A 1 295 ? 52.362 60.001 2.139 1.00 58.23 288 VAL A O 1
ATOM 1366 N N . ASP A 1 296 ? 50.368 59.245 2.875 1.00 59.19 289 ASP A N 1
ATOM 1367 C CA . ASP A 1 296 ? 50.250 58.224 1.852 1.00 64.13 289 ASP A CA 1
ATOM 1368 C C . ASP A 1 296 ? 49.595 58.826 0.613 1.00 64.19 289 ASP A C 1
ATOM 1369 O O . ASP A 1 296 ? 48.543 59.471 0.694 1.00 63.52 289 ASP A O 1
ATOM 1374 N N . ILE A 1 297 ? 50.212 58.604 -0.524 1.00 61.59 290 ILE A N 1
ATOM 1375 C CA . ILE A 1 297 ? 49.770 59.190 -1.785 1.00 58.71 290 ILE A CA 1
ATOM 1376 C C . ILE A 1 297 ? 49.272 58.079 -2.678 1.00 60.82 290 ILE A C 1
ATOM 1377 O O . ILE A 1 297 ? 50.060 57.189 -3.043 1.00 64.14 290 ILE A O 1
ATOM 1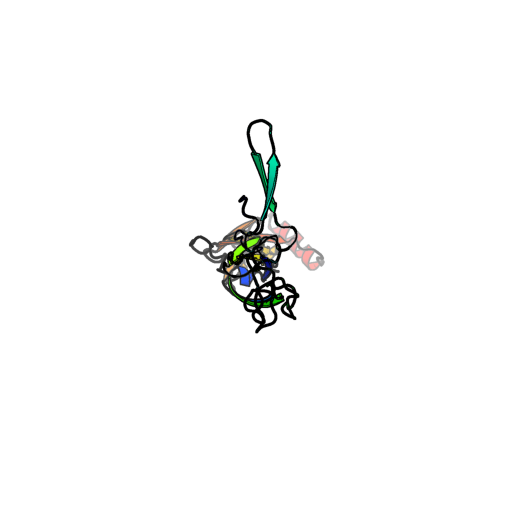382 N N . PRO A 1 298 ? 48.020 58.116 -3.134 1.00 62.63 291 PRO A N 1
ATOM 1383 C CA . PRO A 1 298 ? 47.524 57.100 -4.085 1.00 60.11 291 PRO A CA 1
ATOM 1384 C C . PRO A 1 298 ? 48.310 57.115 -5.375 1.00 60.03 291 PRO A C 1
ATOM 1385 O O . PRO A 1 298 ? 48.811 58.145 -5.810 1.00 53.35 291 PRO A O 1
ATOM 1389 N N . THR A 1 299 ? 48.429 55.944 -5.990 1.00 67.45 292 THR A N 1
ATOM 1390 C CA . THR A 1 299 ? 49.098 55.827 -7.278 1.00 64.79 292 THR A CA 1
ATOM 1391 C C . THR A 1 299 ? 48.427 54.731 -8.106 1.00 66.20 292 THR A C 1
ATOM 1392 O O . THR A 1 299 ? 47.855 53.793 -7.554 1.00 69.39 292 THR A O 1
ATOM 1396 N N . VAL A 1 300 ? 48.487 54.822 -9.437 1.00 66.89 293 VAL A N 1
ATOM 1397 C CA . VAL A 1 300 ? 47.845 53.722 -10.180 1.00 72.23 293 VAL A CA 1
ATOM 1398 C C . VAL A 1 300 ? 48.577 52.405 -9.915 1.00 72.49 293 VAL A C 1
ATOM 1399 O O . VAL A 1 300 ? 47.990 51.325 -10.087 1.00 75.03 293 VAL A O 1
ATOM 1403 N N . HIS A 1 301 ? 49.862 52.480 -9.547 1.00 66.90 294 HIS A N 1
ATOM 1404 C C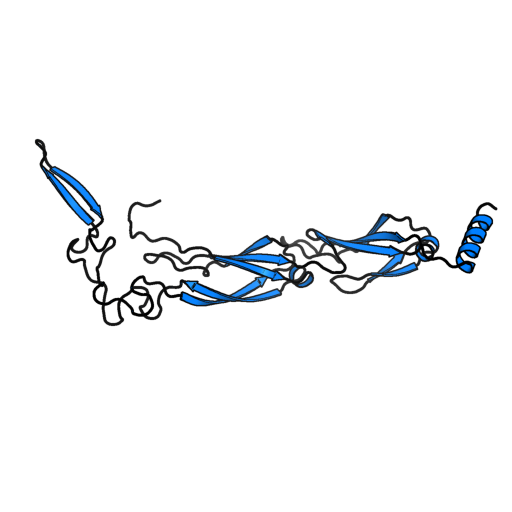A . HIS A 1 301 ? 50.667 51.345 -9.104 1.00 67.75 294 HIS A CA 1
ATOM 1405 C C . HIS A 1 301 ? 50.558 51.011 -7.593 1.00 71.06 294 HIS A C 1
ATOM 1406 O O . HIS A 1 301 ? 51.338 50.180 -7.121 1.00 71.57 294 HIS A O 1
ATOM 1413 N N . GLY A 1 302 ? 49.641 51.611 -6.831 1.00 71.17 295 GLY A N 1
ATOM 1414 C CA . GLY A 1 302 ? 49.582 51.422 -5.387 1.00 73.57 295 GLY A CA 1
ATOM 1415 C C . GLY A 1 302 ? 50.219 52.578 -4.608 1.00 72.48 295 GLY A C 1
ATOM 1416 O O . GLY A 1 302 ? 50.864 53.467 -5.160 1.00 69.87 295 GLY A O 1
ATOM 1417 N N . ASP A 1 303 ? 50.088 52.534 -3.283 1.00 76.92 296 ASP A N 1
ATOM 1418 C CA . ASP A 1 303 ? 50.361 53.735 -2.489 1.00 73.18 296 ASP A CA 1
ATOM 1419 C C . ASP A 1 303 ? 51.825 53.971 -2.137 1.00 69.03 296 ASP A C 1
ATOM 1420 O O . ASP A 1 303 ? 52.663 53.074 -2.041 1.00 69.59 296 ASP A O 1
ATOM 1425 N N . VAL A 1 304 ? 52.087 55.229 -1.856 1.00 64.04 297 VAL A N 1
ATOM 1426 C CA . VAL A 1 304 ? 53.428 55.759 -1.802 1.00 63.17 297 VAL A CA 1
ATOM 1427 C C . VAL A 1 304 ? 53.488 56.801 -0.707 1.00 66.09 297 VAL A C 1
ATOM 1428 O O . VAL A 1 304 ? 52.644 57.701 -0.651 1.00 64.08 297 VAL A O 1
ATOM 1432 N N . GLU A 1 305 ? 54.478 56.671 0.178 1.00 67.78 298 GLU A N 1
ATOM 1433 C CA . GLU A 1 305 ? 54.591 57.598 1.283 1.00 63.72 298 GLU A CA 1
ATOM 1434 C C . GLU A 1 305 ? 55.393 58.775 0.790 1.00 61.46 298 GLU A C 1
ATOM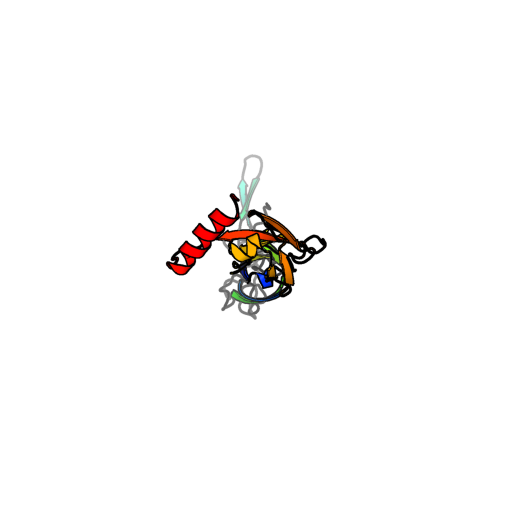 1435 O O . GLU A 1 305 ? 56.386 58.598 0.082 1.00 61.42 298 GLU A O 1
ATOM 1441 N N . LEU A 1 306 ? 54.888 59.963 1.075 1.00 57.34 299 LEU A N 1
ATOM 1442 C CA . LEU A 1 306 ? 55.545 61.189 0.705 1.00 53.92 299 LEU A CA 1
ATOM 1443 C C . LEU A 1 306 ? 55.771 62.057 1.931 1.00 55.31 299 LEU A C 1
ATOM 1444 O O . LEU A 1 306 ? 54.884 62.187 2.804 1.00 53.15 299 LEU A O 1
ATOM 1449 N N . VAL A 1 307 ? 56.953 62.679 1.959 1.00 52.29 300 VAL A N 1
ATOM 1450 C CA . VAL A 1 307 ? 57.413 63.471 3.093 1.00 52.64 300 VAL A CA 1
ATOM 1451 C C . VAL A 1 307 ? 57.309 64.930 2.736 1.00 49.58 300 VAL A C 1
ATOM 1452 O O . VAL A 1 307 ? 57.996 65.418 1.836 1.00 48.42 300 VAL A O 1
ATOM 1456 N N . ILE A 1 308 ? 56.528 65.642 3.530 1.00 48.06 301 ILE A N 1
ATOM 1457 C CA . ILE A 1 308 ? 56.256 67.052 3.339 1.00 48.59 301 ILE A CA 1
ATOM 1458 C C . ILE A 1 308 ? 57.166 67.818 4.285 1.00 52.78 301 ILE A C 1
ATOM 1459 O O . ILE A 1 308 ? 57.057 67.638 5.506 1.00 55.54 301 ILE A O 1
ATOM 1464 N N . PRO A 1 309 ? 58.062 68.649 3.799 1.00 53.53 302 PRO A N 1
ATOM 1465 C CA . PRO A 1 309 ? 58.931 69.402 4.692 1.00 47.01 302 PRO A CA 1
ATOM 1466 C C . PRO A 1 309 ? 58.149 70.339 5.547 1.00 46.14 302 PRO A C 1
ATOM 1467 O O . PRO A 1 309 ? 57.074 70.785 5.181 1.00 50.96 302 PRO A O 1
ATOM 1471 N N . GLU A 1 310 ? 58.758 70.716 6.662 1.00 52.30 303 GLU A N 1
ATOM 1472 C CA . GLU A 1 310 ? 58.231 71.814 7.441 1.00 49.99 303 GLU A CA 1
ATOM 1473 C C . GLU A 1 310 ? 58.388 73.093 6.650 1.00 48.45 303 GLU A C 1
ATOM 1474 O O . GLU A 1 310 ? 59.475 73.403 6.164 1.00 56.73 303 GLU A O 1
ATOM 1480 N N . GLY A 1 311 ? 57.315 73.812 6.489 1.00 40.54 304 GLY A N 1
ATOM 1481 C CA . GLY A 1 311 ? 57.369 75.066 5.800 1.00 47.77 304 GLY A CA 1
ATOM 1482 C C . GLY A 1 311 ? 56.769 75.037 4.402 1.00 48.54 304 GLY A C 1
ATOM 1483 O O . GLY A 1 311 ? 56.953 75.997 3.665 1.00 41.20 304 GLY A O 1
ATOM 1484 N N . THR A 1 312 ? 56.011 73.992 4.034 1.00 44.71 305 THR A N 1
ATOM 1485 C CA . THR A 1 312 ? 55.603 73.839 2.670 1.00 41.80 305 THR A CA 1
ATOM 1486 C C . THR A 1 312 ? 54.643 74.936 2.226 1.00 44.96 305 THR A C 1
ATOM 1487 O O . THR A 1 312 ? 53.590 75.140 2.807 1.00 49.03 305 THR A O 1
ATOM 1491 N N . GLN A 1 313 ? 55.047 75.625 1.175 1.00 41.20 306 GLN A N 1
ATOM 1492 C CA . GLN A 1 313 ? 54.236 76.564 0.477 1.00 43.57 306 GLN A CA 1
ATOM 1493 C C . GLN A 1 313 ? 53.282 75.783 -0.407 1.00 46.97 306 GLN A C 1
ATOM 1494 O O . GLN A 1 313 ? 53.602 74.721 -0.923 1.00 48.89 306 GLN A O 1
ATOM 1500 N N . THR A 1 314 ? 52.094 76.310 -0.522 1.00 47.81 307 THR A N 1
ATOM 1501 C CA . THR A 1 314 ? 51.152 75.849 -1.486 1.00 45.02 307 THR A CA 1
ATOM 1502 C C . THR A 1 314 ? 51.632 76.112 -2.897 1.00 48.55 307 THR A C 1
ATOM 1503 O O . THR A 1 314 ? 52.170 77.183 -3.192 1.00 50.17 307 THR A O 1
ATOM 1507 N N . GLY A 1 315 ? 51.286 75.173 -3.777 1.00 42.54 308 GLY A N 1
ATOM 1508 C CA . GLY A 1 315 ? 51.768 75.103 -5.119 1.00 43.00 308 GLY A CA 1
ATOM 1509 C C . GLY A 1 315 ? 52.917 74.122 -5.311 1.00 49.98 308 GLY A C 1
ATOM 1510 O O . GLY A 1 315 ? 53.222 73.739 -6.436 1.00 48.39 308 GLY A O 1
ATOM 1511 N N . LYS A 1 316 ? 53.540 73.654 -4.253 1.00 49.83 309 LYS A N 1
ATOM 1512 C CA . LYS A 1 316 ? 54.742 72.899 -4.480 1.00 48.04 309 LYS A CA 1
ATOM 1513 C C . LYS A 1 316 ? 54.416 71.638 -5.297 1.00 44.76 309 LYS A C 1
ATOM 1514 O O . LYS A 1 316 ? 53.432 70.941 -5.053 1.00 46.87 309 LYS A O 1
ATOM 1520 N N . LYS A 1 317 ? 55.263 71.344 -6.284 1.00 50.11 310 LYS A N 1
ATOM 1521 C CA . LYS A 1 317 ? 55.086 70.179 -7.141 1.00 46.35 310 LYS A CA 1
ATOM 1522 C C . LYS A 1 317 ? 56.121 69.140 -6.738 1.00 45.01 310 LYS A C 1
ATOM 1523 O O . LYS A 1 317 ? 57.317 69.408 -6.782 1.00 49.56 310 LYS A O 1
ATOM 1529 N N . PHE A 1 318 ? 55.659 67.959 -6.375 1.00 43.90 311 PHE A N 1
ATOM 1530 C CA . PHE A 1 318 ? 56.504 66.802 -6.140 1.00 44.47 311 PHE A CA 1
ATOM 1531 C C . PHE A 1 318 ? 56.422 65.804 -7.300 1.00 51.65 311 PHE A C 1
ATOM 1532 O O . PHE A 1 318 ? 55.338 65.472 -7.778 1.00 57.28 311 PHE A O 1
ATOM 1540 N N . ARG A 1 319 ? 57.552 65.292 -7.714 1.00 54.48 312 ARG A N 1
ATOM 1541 C CA . ARG A 1 319 ? 57.658 64.426 -8.892 1.00 54.60 312 ARG A CA 1
ATOM 1542 C C . ARG A 1 319 ? 58.060 63.017 -8.481 1.00 61.44 312 ARG A C 1
ATOM 1543 O O . ARG A 1 319 ? 59.246 62.773 -8.195 1.00 66.36 312 ARG A O 1
ATOM 1551 N N . LEU A 1 320 ? 57.078 62.092 -8.529 1.00 60.12 313 LEU A N 1
ATOM 1552 C CA . LEU A 1 320 ? 57.271 60.667 -8.298 1.00 58.67 313 LEU A CA 1
ATOM 1553 C C . LEU A 1 320 ? 57.693 59.987 -9.586 1.00 62.73 313 LEU A C 1
ATOM 1554 O O . LEU A 1 320 ? 56.925 59.962 -10.535 1.00 66.23 313 LEU A O 1
ATOM 1559 N N . ARG A 1 321 ? 58.888 59.411 -9.614 1.00 70.01 314 ARG A N 1
ATOM 1560 C CA . ARG A 1 321 ? 59.449 58.924 -10.871 1.00 71.34 314 ARG A CA 1
ATOM 1561 C C . ARG A 1 321 ? 58.867 57.573 -11.200 1.00 70.92 314 ARG A C 1
ATOM 1562 O O . ARG A 1 321 ? 58.752 56.701 -10.323 1.00 67.68 314 ARG A O 1
ATOM 1570 N N . SER A 1 322 ? 58.493 57.408 -12.476 1.00 72.31 315 SER A N 1
ATOM 1571 C CA . SER A 1 322 ? 58.055 56.109 -12.979 1.00 73.22 315 SER A CA 1
ATOM 1572 C C . SER A 1 322 ? 56.802 55.604 -12.254 1.00 69.17 315 SER A C 1
ATOM 1573 O O . SER A 1 322 ? 56.625 54.405 -12.041 1.00 68.18 315 SER A O 1
ATOM 1576 N N . LYS A 1 323 ? 55.953 56.507 -11.791 1.00 66.07 316 LYS A N 1
ATOM 1577 C CA . LYS A 1 323 ? 54.661 56.128 -11.253 1.00 66.09 316 LYS A CA 1
ATOM 1578 C C . LYS A 1 323 ? 53.524 56.629 -12.143 1.00 66.39 316 LYS A C 1
ATOM 1579 O O . LYS A 1 323 ? 52.353 56.568 -11.751 1.00 68.04 316 LYS A O 1
ATOM 1585 N N . GLY A 1 324 ? 53.849 57.148 -13.326 1.00 67.65 317 GLY A N 1
ATOM 1586 C CA . GLY A 1 324 ? 52.865 57.605 -14.290 1.00 68.60 317 GLY A CA 1
ATOM 1587 C C . GLY A 1 324 ? 52.389 56.508 -15.238 1.00 70.64 317 GLY A C 1
ATOM 1588 O O . GLY A 1 324 ? 52.266 55.332 -14.871 1.00 69.42 317 GLY A O 1
ATOM 1589 N N . ALA A 1 325 ? 52.107 56.899 -16.491 1.00 72.68 318 ALA A N 1
ATOM 1590 C CA . ALA A 1 325 ? 51.612 55.892 -17.458 1.00 73.15 318 ALA A CA 1
ATOM 1591 C C . ALA A 1 325 ? 52.718 55.369 -18.369 1.00 72.38 318 ALA A C 1
ATOM 1592 O O . ALA A 1 325 ? 53.629 56.113 -18.743 1.00 74.63 318 ALA A O 1
ATOM 1594 N N . PRO A 1 326 ? 52.631 54.094 -18.745 1.00 75.36 319 PRO A N 1
ATOM 1595 C CA . PRO A 1 326 ? 53.495 53.558 -19.819 1.00 81.60 319 PRO A CA 1
ATOM 1596 C C . PRO A 1 326 ? 53.262 54.244 -21.178 1.00 78.33 319 PRO A C 1
ATOM 1597 O O . PRO A 1 326 ? 52.131 54.584 -21.538 1.00 78.75 319 PRO A O 1
ATOM 1601 N N . SER A 1 327 ? 54.348 54.495 -21.915 1.00 80.29 320 SER A N 1
ATOM 1602 C CA . SER A 1 327 ? 54.233 55.147 -23.230 1.00 90.94 320 SER A CA 1
ATOM 1603 C C . SER A 1 327 ? 53.902 54.164 -24.355 1.00 91.99 320 SER A C 1
ATOM 1604 O O . SER A 1 327 ? 54.454 53.059 -24.416 1.00 91.07 320 SER A O 1
ATOM 1607 N N . LEU A 1 328 ? 53.016 54.590 -25.269 1.00 94.47 321 LEU A N 1
ATOM 1608 C CA . LEU A 1 328 ? 52.705 53.750 -26.436 1.00 98.18 321 LEU A CA 1
ATOM 1609 C C . LEU A 1 328 ? 53.944 53.521 -27.292 1.00 101.74 321 LEU A C 1
ATOM 1610 O O . LEU A 1 328 ? 54.229 52.379 -27.683 1.00 101.36 321 LEU A O 1
ATOM 1615 N N . ARG A 1 329 ? 54.702 54.584 -27.580 1.00 99.78 322 ARG A N 1
ATOM 1616 C CA . ARG A 1 329 ? 55.840 54.467 -28.480 1.00 101.03 322 ARG A CA 1
ATOM 1617 C C . ARG A 1 329 ? 57.095 53.938 -27.796 1.00 102.76 322 ARG A C 1
ATOM 1618 O O . ARG A 1 329 ? 58.154 54.568 -27.895 1.00 105.80 322 ARG A O 1
ATOM 1626 N N . GLY A 1 330 ? 57.001 52.783 -27.130 1.00 103.43 323 GLY A N 1
ATOM 1627 C CA . GLY A 1 330 ? 58.152 52.164 -26.478 1.00 111.56 323 GLY A CA 1
ATOM 1628 C C . GLY A 1 330 ? 58.884 52.879 -25.342 1.00 108.53 323 GLY A C 1
ATOM 1629 O O . GLY A 1 330 ? 59.911 52.375 -24.873 1.00 110.65 323 GLY A O 1
ATOM 1630 N N . GLY A 1 331 ? 58.401 54.026 -24.880 1.00 106.00 324 GLY A N 1
ATOM 1631 C CA . GLY A 1 331 ? 59.121 54.781 -23.872 1.00 108.99 324 GLY A CA 1
ATOM 1632 C C . GLY A 1 331 ? 59.047 54.180 -22.459 1.00 105.48 324 GLY A C 1
ATOM 1633 O O . GLY A 1 331 ? 58.253 53.284 -22.151 1.00 103.55 324 GLY A O 1
ATOM 1634 N N . ALA A 1 332 ? 59.891 54.706 -21.569 1.00 102.54 325 ALA A N 1
ATOM 1635 C CA . ALA A 1 332 ? 59.824 54.269 -20.181 1.00 98.29 325 ALA A CA 1
ATOM 1636 C C . ALA A 1 332 ? 58.584 54.877 -19.528 1.00 94.33 325 ALA A C 1
ATOM 1637 O O . ALA A 1 332 ? 57.974 55.827 -20.049 1.00 92.12 325 ALA A O 1
ATOM 1639 N N . VAL A 1 333 ? 58.181 54.298 -18.389 1.00 89.19 326 VAL A N 1
ATOM 1640 C CA . VAL A 1 333 ? 56.980 54.784 -17.731 1.00 77.37 326 VAL A CA 1
ATOM 1641 C C . VAL A 1 333 ? 57.154 56.252 -17.385 1.00 75.24 326 VAL A C 1
ATOM 1642 O O . VAL A 1 333 ? 58.247 56.706 -17.039 1.00 81.54 326 VAL A O 1
ATOM 1646 N N . GLY A 1 334 ? 56.079 57.011 -17.501 1.00 70.83 327 GLY A N 1
ATOM 1647 C CA . GLY A 1 334 ? 56.091 58.397 -17.089 1.00 70.90 327 GLY A CA 1
ATOM 1648 C C . GLY A 1 334 ? 55.989 58.595 -15.571 1.00 70.75 327 GLY A C 1
ATOM 1649 O O . GLY A 1 334 ? 56.078 57.681 -14.742 1.00 69.24 327 GLY A O 1
ATOM 1650 N N . ASP A 1 335 ? 55.787 59.843 -15.224 1.00 67.95 328 ASP A N 1
ATOM 1651 C CA . ASP A 1 335 ? 55.851 60.253 -13.844 1.00 63.90 328 ASP A CA 1
ATOM 1652 C C . ASP A 1 335 ? 54.506 60.767 -13.351 1.00 64.14 328 ASP A C 1
ATOM 1653 O O . ASP A 1 335 ? 53.705 61.349 -14.111 1.00 63.03 328 ASP A O 1
ATOM 1658 N N . GLN A 1 336 ? 54.284 60.567 -12.053 1.00 60.35 329 GLN A N 1
ATOM 1659 C CA . GLN A 1 336 ? 53.148 61.142 -11.357 1.00 57.08 329 GLN A CA 1
ATOM 1660 C C . GLN A 1 336 ? 53.634 62.387 -10.636 1.00 56.87 329 GLN A C 1
ATOM 1661 O O . GLN A 1 336 ? 54.561 62.304 -9.835 1.00 62.43 329 GLN A O 1
ATOM 1667 N N . TYR A 1 337 ? 53.018 63.529 -10.920 1.00 53.34 330 TYR A N 1
ATOM 1668 C CA . TYR A 1 337 ? 53.354 64.807 -10.303 1.00 54.07 330 TYR A CA 1
ATOM 1669 C C . TYR A 1 337 ? 52.273 65.104 -9.267 1.00 56.20 330 TYR A C 1
ATOM 1670 O O . TYR A 1 337 ? 51.084 65.139 -9.619 1.00 55.83 330 TYR A O 1
ATOM 1679 N N . VAL A 1 338 ? 52.687 65.295 -7.989 1.00 51.82 331 VAL A N 1
ATOM 1680 C CA . VAL A 1 338 ? 51.794 65.661 -6.885 1.00 51.02 331 VAL A CA 1
ATOM 1681 C C . VAL A 1 338 ? 51.894 67.151 -6.672 1.00 50.78 331 VAL A C 1
ATOM 1682 O O . VAL A 1 338 ? 53.001 67.696 -6.528 1.00 51.56 331 VAL A O 1
ATOM 1686 N N . THR A 1 339 ? 50.748 67.802 -6.546 1.00 46.25 332 THR A N 1
ATOM 1687 C CA . THR A 1 339 ? 50.740 69.245 -6.402 1.00 44.84 332 THR A CA 1
ATOM 1688 C C . THR A 1 339 ? 49.980 69.570 -5.140 1.00 49.84 332 THR A C 1
ATOM 1689 O O . THR A 1 339 ? 48.851 69.092 -4.938 1.00 53.45 332 THR A O 1
ATOM 1693 N N . VAL A 1 340 ? 50.592 70.388 -4.313 1.00 47.66 333 VAL A N 1
ATOM 1694 C CA . VAL A 1 340 ? 50.110 70.638 -2.964 1.00 47.62 333 VAL A CA 1
ATOM 1695 C C . VAL A 1 340 ? 49.121 71.775 -3.025 1.00 46.04 333 VAL A C 1
ATOM 1696 O O . VAL A 1 340 ? 49.388 72.814 -3.636 1.00 47.99 333 VAL A O 1
ATOM 1700 N N . ASN A 1 341 ? 48.000 71.591 -2.356 1.00 43.68 334 ASN A N 1
ATOM 1701 C CA . ASN A 1 341 ? 47.096 72.689 -2.079 1.00 43.33 334 ASN A CA 1
ATOM 1702 C C . ASN A 1 341 ? 46.838 72.793 -0.568 1.00 45.04 334 ASN A C 1
ATOM 1703 O O . ASN A 1 341 ? 46.456 71.816 0.094 1.00 43.39 334 ASN A O 1
ATOM 1708 N N . VAL A 1 342 ? 47.035 73.989 -0.049 1.00 39.41 335 VAL A N 1
ATOM 1709 C CA . VAL A 1 342 ? 46.867 74.279 1.362 1.00 46.82 335 VAL A CA 1
ATOM 1710 C C . VAL A 1 342 ? 45.455 74.787 1.560 1.00 48.43 335 VAL A C 1
ATOM 1711 O O . VAL A 1 342 ? 45.082 75.854 1.022 1.00 46.88 335 VAL A O 1
ATOM 1715 N N . VAL A 1 343 ? 44.726 74.113 2.455 1.00 47.47 336 VAL A N 1
ATOM 1716 C CA . VAL A 1 343 ? 43.334 74.449 2.724 1.00 46.49 336 VAL A CA 1
ATOM 1717 C C . VAL A 1 343 ? 43.243 75.331 3.964 1.00 47.36 336 VAL A C 1
ATOM 1718 O O . VAL A 1 343 ? 43.630 74.931 5.069 1.00 55.11 336 VAL A O 1
ATOM 1722 N N . THR A 1 344 ? 42.749 76.538 3.803 1.00 46.69 337 THR A N 1
ATOM 1723 C CA . THR A 1 344 ? 42.360 77.317 4.967 1.00 47.80 337 THR A CA 1
ATOM 1724 C C . THR A 1 344 ? 41.246 76.600 5.722 1.00 51.68 337 THR A C 1
ATOM 1725 O O . THR A 1 344 ? 40.374 75.999 5.097 1.00 49.93 337 THR A O 1
ATOM 1729 N N . PRO A 1 345 ? 41.251 76.623 7.058 1.00 57.38 338 PRO A N 1
ATOM 1730 C CA . PRO A 1 345 ? 40.170 75.984 7.820 1.00 51.77 338 PRO A CA 1
ATOM 1731 C C . PRO A 1 345 ? 39.017 76.925 8.081 1.00 54.46 338 PRO A C 1
ATOM 1732 O O . PRO A 1 345 ? 39.175 78.143 8.162 1.00 55.64 338 PRO A O 1
ATOM 1736 N N . THR A 1 346 ? 37.836 76.324 8.219 1.00 57.01 339 THR A N 1
ATOM 1737 C CA . THR A 1 346 ? 36.568 77.048 8.258 1.00 57.54 339 THR A CA 1
ATOM 1738 C C . THR A 1 346 ? 35.716 76.379 9.303 1.00 60.44 339 THR A C 1
ATOM 1739 O O . THR A 1 346 ? 35.903 75.202 9.609 1.00 65.44 339 THR A O 1
ATOM 1743 N N . GLY A 1 347 ? 34.727 77.100 9.804 1.00 64.31 340 GLY A N 1
ATOM 1744 C CA . GLY A 1 347 ? 33.841 76.487 10.779 1.00 68.36 340 GLY A CA 1
ATOM 1745 C C . GLY A 1 347 ? 34.578 76.222 12.072 1.00 68.45 340 GLY A C 1
ATOM 1746 O O . GLY A 1 347 ? 34.615 75.094 12.583 1.00 68.90 340 GLY A O 1
ATOM 1747 N N . LEU A 1 348 ? 35.177 77.292 12.578 1.00 63.78 341 LEU A N 1
ATOM 1748 C CA . LEU A 1 348 ? 36.151 77.252 13.650 1.00 67.56 341 LEU A CA 1
ATOM 1749 C C . LEU A 1 348 ? 35.488 77.596 14.977 1.00 70.48 341 LEU A C 1
ATOM 1750 O O . LEU A 1 348 ? 34.790 78.617 15.100 1.00 62.31 341 LEU A O 1
ATOM 1755 N N . ASN A 1 349 ? 35.758 76.777 15.983 1.00 72.31 342 ASN A N 1
ATOM 1756 C CA . ASN A 1 349 ? 35.214 77.018 17.310 1.00 70.36 342 ASN A CA 1
ATOM 1757 C C . ASN A 1 349 ? 36.079 78.043 18.056 1.00 72.40 342 ASN A C 1
ATOM 1758 O O . ASN A 1 349 ? 37.106 78.526 17.562 1.00 71.14 342 ASN A O 1
ATOM 1763 N N . ASP A 1 350 ? 35.669 78.414 19.256 1.00 73.26 343 ASP A N 1
ATOM 1764 C CA . ASP A 1 350 ? 36.366 79.517 19.908 1.00 74.90 343 ASP A CA 1
ATOM 1765 C C . ASP A 1 350 ? 37.722 79.090 20.472 1.00 71.65 343 ASP A C 1
ATOM 1766 O O . ASP A 1 350 ? 38.669 79.895 20.509 1.00 67.24 343 ASP A O 1
ATOM 1771 N N . ARG A 1 351 ? 37.852 77.833 20.894 1.00 69.10 344 ARG A N 1
ATOM 1772 C CA . ARG A 1 351 ? 39.155 77.368 21.352 1.00 72.13 344 ARG A CA 1
ATOM 1773 C C . ARG A 1 351 ? 40.165 77.487 20.213 1.00 72.83 344 ARG A C 1
ATOM 1774 O O . ARG A 1 351 ? 41.288 77.980 20.405 1.00 68.90 344 ARG A O 1
ATOM 1782 N N . GLN A 1 352 ? 39.731 77.111 18.998 1.00 76.37 345 GLN A N 1
ATOM 1783 C CA . GLN A 1 352 ? 40.547 77.211 17.785 1.00 65.71 345 GLN A CA 1
ATOM 1784 C C . GLN A 1 352 ? 40.925 78.654 17.470 1.00 63.84 345 GLN A C 1
ATOM 1785 O O . GLN A 1 352 ? 42.110 78.955 17.274 1.00 66.69 345 GLN A O 1
ATOM 1791 N N . LYS A 1 353 ? 39.953 79.581 17.452 1.00 60.70 346 LYS A N 1
ATOM 1792 C CA . LYS A 1 353 ? 40.340 80.982 17.229 1.00 66.68 346 LYS A CA 1
ATOM 1793 C C . LYS A 1 353 ? 41.276 81.521 18.340 1.00 73.14 346 LYS A C 1
ATOM 1794 O O . LYS A 1 353 ? 42.022 82.488 18.121 1.00 73.68 346 LYS A O 1
ATOM 1800 N N . VAL A 1 354 ? 41.287 80.920 19.522 1.00 67.99 347 VAL A N 1
ATOM 1801 C CA . VAL A 1 354 ? 42.222 81.395 20.529 1.00 70.45 347 VAL A CA 1
ATOM 1802 C C . VAL A 1 354 ? 43.631 80.926 20.205 1.00 70.06 347 VAL A C 1
ATOM 1803 O O . VAL A 1 354 ? 44.596 81.705 20.251 1.00 70.69 347 VAL A O 1
ATOM 1807 N N . ALA A 1 355 ? 43.776 79.649 19.858 1.00 66.21 348 ALA A N 1
ATOM 1808 C CA . ALA A 1 355 ? 45.096 79.171 19.480 1.00 66.36 348 ALA A CA 1
ATOM 1809 C C . ALA A 1 355 ? 45.706 80.012 18.362 1.00 70.50 348 ALA A C 1
ATOM 1810 O O . ALA A 1 355 ? 46.921 80.226 18.362 1.00 71.90 348 ALA A O 1
ATOM 1812 N N . LEU A 1 356 ? 44.895 80.515 17.418 1.00 65.66 349 LEU A N 1
ATOM 1813 C CA . LEU A 1 356 ? 45.450 81.274 16.300 1.00 63.99 349 LEU A CA 1
ATOM 1814 C C . LEU A 1 356 ? 45.839 82.678 16.694 1.00 65.58 349 LEU A C 1
ATOM 1815 O O . LEU A 1 356 ? 46.901 83.150 16.297 1.00 67.16 349 LEU A O 1
ATOM 1820 N N . LYS A 1 357 ? 44.952 83.400 17.389 1.00 69.18 350 LYS A N 1
ATOM 1821 C CA . LYS A 1 357 ? 45.350 84.677 17.978 1.00 71.68 350 LYS A CA 1
ATOM 1822 C C . LYS A 1 357 ? 46.597 84.492 18.872 1.00 74.39 350 LYS A C 1
ATOM 1823 O O . LYS A 1 357 ? 47.546 85.294 18.827 1.00 70.15 350 LYS A O 1
ATOM 1829 N N . GLU A 1 358 ? 46.656 83.397 19.631 1.00 69.17 351 GLU A N 1
ATOM 1830 C CA . GLU A 1 358 ? 47.860 83.166 20.415 1.00 71.10 351 GLU A CA 1
ATOM 1831 C C . GLU A 1 358 ? 49.036 82.753 19.550 1.00 73.92 351 GLU A C 1
ATOM 1832 O O . GLU A 1 358 ? 50.186 83.031 19.908 1.00 75.05 351 GLU A O 1
ATOM 1838 N N . PHE A 1 359 ? 48.774 82.090 18.416 1.00 74.14 352 PHE A N 1
ATOM 1839 C CA . PHE A 1 359 ? 49.823 81.830 17.434 1.00 64.74 352 PHE A CA 1
ATOM 1840 C C . PHE A 1 359 ? 50.354 83.129 16.860 1.00 63.33 352 PHE A C 1
ATOM 1841 O O . PHE A 1 359 ? 51.571 83.318 16.733 1.00 65.61 352 PHE A O 1
ATOM 1849 N N . ALA A 1 360 ? 49.455 84.042 16.515 1.00 61.85 353 ALA A N 1
ATOM 1850 C CA . ALA A 1 360 ? 49.877 85.319 15.963 1.00 69.72 353 ALA A CA 1
ATOM 1851 C C . ALA A 1 360 ? 50.805 86.066 16.921 1.00 78.15 353 ALA A C 1
ATOM 1852 O O . ALA A 1 360 ? 51.786 86.671 16.488 1.00 83.35 353 ALA A O 1
ATOM 1854 N N . ALA A 1 361 ? 50.505 86.035 18.229 1.00 76.62 354 ALA A N 1
ATOM 1855 C CA . ALA A 1 361 ? 51.270 86.805 19.206 1.00 77.20 354 ALA A CA 1
ATOM 1856 C C . ALA A 1 361 ? 52.660 86.213 19.424 1.00 84.04 354 ALA A C 1
ATOM 1857 O O . ALA A 1 361 ? 53.651 86.943 19.476 1.00 94.41 354 ALA A O 1
ATOM 1859 N N . ALA A 1 362 ? 52.758 84.894 19.560 1.00 75.14 355 ALA A N 1
ATOM 1860 C CA . ALA A 1 362 ? 54.052 84.251 19.701 1.00 77.86 355 ALA A CA 1
ATOM 1861 C C . ALA A 1 362 ? 55.059 84.626 18.612 1.00 89.09 355 ALA A C 1
ATOM 1862 O O . ALA A 1 362 ? 56.263 84.425 18.803 1.00 96.46 355 ALA A O 1
ATOM 1864 N N . GLY A 1 363 ? 54.608 85.131 17.469 1.00 90.28 356 GLY A N 1
ATOM 1865 C CA . GLY A 1 363 ? 55.450 85.222 16.280 1.00 98.09 356 GLY A CA 1
ATOM 1866 C C . GLY A 1 363 ? 55.628 86.617 15.730 1.00 107.52 356 GLY A C 1
ATOM 1867 O O . GLY A 1 363 ? 56.092 86.841 14.599 1.00 106.50 356 GLY A O 1
ATOM 1868 N N . ASP A 1 364 ? 55.144 87.557 16.523 1.00 111.48 357 ASP A N 1
ATOM 1869 C CA . ASP A 1 364 ? 55.575 88.937 16.472 1.00 121.44 357 ASP A CA 1
ATOM 1870 C C . ASP A 1 364 ? 56.059 89.313 17.872 1.00 119.57 357 ASP A C 1
ATOM 1871 O O . ASP A 1 364 ? 55.626 90.284 18.494 1.00 122.77 357 ASP A O 1
ATOM 1876 N N . LEU A 1 365 ? 56.942 88.443 18.388 1.00 116.96 358 LEU A N 1
ATOM 1877 C CA . LEU A 1 365 ? 57.704 88.618 19.633 1.00 123.99 358 LEU A CA 1
ATOM 1878 C C . LEU A 1 365 ? 59.113 88.028 19.392 1.00 124.60 358 LEU A C 1
ATOM 1879 O O . LEU A 1 365 ? 59.666 88.115 18.281 1.00 116.35 358 LEU A O 1
#

Solvent-accessible surface area: 16659 Å² total; per-residue (Å²): 176,80,233,77,106,42,22,95,147,82,7,81,71,45,131,80,156,14,112,3,61,15,68,46,0,0,84,26,28,92,72,107,5,158,39,124,26,59,4,23,2,163,50,10,144,41,49,14,6,102,82,88,43,66,77,78,103,4,58,112,8,156,26,49,8,35,58,71,50,65,61,172,65,131,176,43,118,116,129,159,129,86,73,3,89,53,26,108,17,144,26,71,22,140,175,122,57,2,100,61,6,160,26,107,15,45,28,139,36,76,43,49,18,135,4,126,2,57,34,5,3,62,84,44,66,105,34,138,34,60,34,39,0,41,6,12,81,90,81,17,82,86,0,8,2,57,1,12,0,31,33,115,85,26,126,110,13,109,43,122,24,47,29,0,64,37,88,15,94,1,71,87,101,38,9,56,124,16,59,69,20,97,0,28,12,20,78,35,110,31,128,21,102,4,72,141,42,13,116,81,42,114,160,38,136,18,177,59,74,0,0,28,32,75,230,78,41,94,57,11,20,0,62,0,40,4,68,37,68,87,54,124,85,47,82,113,217,80,100,78,61,82,154,115,148,56,66,76,61,141,205

Radius of gyration: 34.57 Å; Cα contacts (8 Å, |Δi|>4): 538; chains: 1; bounding box: 45×65×115 Å

Foldseek 3Di:
DDDLLQDWDEADEAEAEDEAEPLCQLAKDKDKDKDWAWEFDPCDRFFFFRPVDDFAFDPPCRFPQWDWDWDADPVGIDTDTDGDPADVHGGHRQVGTHDQVNGGGIHTDMDIDMDINHHFDEFFDKDKAAQDHYGIGSPHGYHIYIYTYDYDDDPAWDDDGLEIEGEAEDEPVCAQCWDWDWDQASVGIDIDTHHHNHDFFDKDKAAQRGGDHPVPDGHGIYIYGYDYDYDDPDDPVRVVVVVVVVVVPVD

Secondary structure (DSSP, 8-state):
--S-TT--BPPPPEEEEEEE-HHHHHS-EEEEEEE--B---TTTTTS-B-TT----B-TTTSSSSEEEEEEE-SSSEEEEEEE-SS-SSSB-TTSSB-SSSTTSS--B--EEEEEEE-TT--TT-EEEESS-SSPPBTT-----EEEEEEEPPPSSEEEETTEEEEEEEEEHHHHHH-EEEEE--TT--EEEEEPTTPPTT-EEEETT-SPPPTTSPPP--EEEEEEEEPP-S--HHHHHHHHHHHHHT--

B-factor: mean 89.16, std 31.27, range [34.58, 317.58]

InterPro domains:
  IPR001305 Heat shock protein DnaJ, cysteine-rich domain [PF00684] (148-212)
  IPR001305 Heat shock protein DnaJ, cysteine-rich domain [PS51188] (135-217)
  IPR001305 Heat shock protein DnaJ, cysteine-rich domain [cd10719] (148-212)
  IPR001623 DnaJ domain [PF00226] (5-66)
  IPR001623 DnaJ domain [PR00625] (7-25)
  IPR001623 DnaJ domain [PR00625] (25-40)
  IPR001623 DnaJ domain [PR00625] (41-61)
  IPR001623 DnaJ domain [PR00625] (61-80)
  IPR001623 DnaJ domain [PS50076] (5-69)
  IPR001623 DnaJ domain [SM00271] (4-61)
  IPR001623 DnaJ domain [cd06257] (5-58)
  IPR002939 Chaperone DnaJ, C-terminal [PF01556] (121-338)
  IPR008971 HSP40/DnaJ peptide-binding [SSF49493] (115-267)
  IPR008971 HSP40/DnaJ peptide-binding [SSF49493] (264-346)
  IPR012724 Chaperone DnaJ [MF_01152] (2-374)
  IPR012724 Chaperone DnaJ [TIGR02349] (5-354)
  IPR018253 DnaJ domain, conserved site [PS00636] (46-65)
  IPR036410 Heat shock protein DnaJ, cysteine-rich domain superfamily [SSF57938] (135-215)
  IPR036869 Chaperone J-domain superfamily [G3DSA:1.10.287.110] (2-114)
  IPR036869 Chaperone J-domain superfamily [SSF46565] (1-104)

Nearest PDB structures (foldseek):
  6jzb-assembly1_A  TM=1.004E+00  e=2.103E-54  Streptococcus pneumoniae
  3lz8-assembly1_A  TM=8.599E-01  e=3.440E-16  Klebsiella pneumoniae subsp. pneumoniae MGH 78578
  2q2g-assembly1_A  TM=7.805E-01  e=5.285E-15  Cryptosporidium parvum Iowa II
  4j80-assembly2_D  TM=7.880E-01  e=1.650E-14  Thermus thermophilus HB8
  2q2g-assembly1_B  TM=8.031E-01  e=1.327E-10  Cryptosporidium parvum Iowa II